Protein AF-0000000079075012 (afdb_homodimer)

Sequence (308 aa):
MKPPMDRLQPQRGSNKAIRNMLFASKLWLTSDQATSLNALQLKGDTDGVVRGLTDFYRGLRDKSRASLRVQSTCRAILSDEVGQGGVEELVSMKAKVVPTPELVAKLNSLFGKVRNSDVTAIQPLCVAAYEDSHVPTANDSQRLRRHVENAAAAMKPPMDRLQPQRGSNKAIRNMLFASKLWLTSDQATSLNALQLKGDTDGVVRGLTDFYRGLRDKSRASLRVQSTCRAILSDEVGQGGVEELVSMKAKVVPTPELVAKLNSLFGKVRNSDVTAIQPLCVAAYEDSHVPTANDSQRLRRHVENAAAA

Organism: Trichostrongylus colubriformis (NCBI:txid6319)

pLDDT: mean 80.45, std 22.84, range [32.44, 98.0]

Structure (mmCIF, N/CA/C/O backbone):
data_AF-0000000079075012-model_v1
#
loop_
_entity.id
_entity.type
_entity.pdbx_description
1 polymer 'NPA domain-containing protein'
#
loop_
_atom_site.group_PDB
_atom_site.id
_atom_site.type_symbol
_atom_site.label_atom_id
_atom_site.label_alt_id
_atom_site.label_comp_id
_atom_site.label_asym_id
_atom_site.label_entity_id
_atom_site.label_seq_id
_atom_site.pdbx_PDB_ins_code
_atom_site.Cartn_x
_atom_site.Cartn_y
_atom_site.Cartn_z
_atom_site.occupancy
_atom_site.B_iso_or_equiv
_atom_site.auth_seq_id
_atom_site.auth_comp_id
_atom_site.auth_asym_id
_atom_site.auth_atom_id
_atom_site.pdbx_PDB_model_num
ATOM 1 N N . MET A 1 1 ? 1.71 -61.844 -12.922 1 32.44 1 MET A N 1
ATOM 2 C CA . MET A 1 1 ? 2.592 -60.969 -12.172 1 32.44 1 MET A CA 1
ATOM 3 C C . MET A 1 1 ? 2.211 -59.5 -12.398 1 32.44 1 MET A C 1
ATOM 5 O O . MET A 1 1 ? 2.092 -59.062 -13.539 1 32.44 1 MET A O 1
ATOM 9 N N . LYS A 1 2 ? 1.456 -58.875 -11.43 1 45.78 2 LYS A N 1
ATOM 10 C CA . LYS A 1 2 ? 0.83 -57.562 -11.695 1 45.78 2 LYS A CA 1
ATOM 11 C C . LYS A 1 2 ? 1.874 -56.5 -12.031 1 45.78 2 LYS A C 1
ATOM 13 O O . LYS A 1 2 ? 2.912 -56.406 -11.367 1 45.78 2 LYS A O 1
ATOM 18 N N . PRO A 1 3 ? 1.919 -55.969 -13.336 1 44.03 3 PRO A N 1
ATOM 19 C CA . PRO A 1 3 ? 2.994 -55.031 -13.641 1 44.03 3 PRO A CA 1
ATOM 20 C C . PRO A 1 3 ? 3.191 -54 -12.547 1 44.03 3 PRO A C 1
ATOM 22 O O . PRO A 1 3 ? 2.264 -53.719 -11.789 1 44.03 3 PRO A O 1
ATOM 25 N N . PRO A 1 4 ? 4.43 -53.844 -12.023 1 41.19 4 PRO A N 1
ATOM 26 C CA . PRO A 1 4 ? 4.688 -52.938 -10.898 1 41.19 4 PRO A CA 1
ATOM 27 C C . PRO A 1 4 ? 3.982 -51.594 -11.047 1 41.19 4 PRO A C 1
ATOM 29 O O . PRO A 1 4 ? 3.709 -51.156 -12.172 1 41.19 4 PRO A O 1
ATOM 32 N N . MET A 1 5 ? 3.035 -51.219 -10.227 1 36.84 5 MET A N 1
ATOM 33 C CA . MET A 1 5 ? 2.381 -49.906 -10.133 1 36.84 5 MET A CA 1
ATOM 34 C C . MET A 1 5 ? 3.369 -48.781 -10.414 1 36.84 5 MET A C 1
ATOM 36 O O . MET A 1 5 ? 4.414 -48.688 -9.766 1 36.84 5 MET A O 1
ATOM 40 N N . ASP A 1 6 ? 3.646 -48.5 -11.688 1 34.97 6 ASP A N 1
ATOM 41 C CA . ASP A 1 6 ? 4.473 -47.344 -12.062 1 34.97 6 ASP A CA 1
ATOM 42 C C . ASP A 1 6 ? 4.375 -46.25 -11.016 1 34.97 6 ASP A C 1
ATOM 44 O O . ASP A 1 6 ? 3.275 -45.844 -10.648 1 34.97 6 ASP A O 1
ATOM 48 N N . ARG A 1 7 ? 5.109 -46.25 -10.023 1 39.06 7 ARG A N 1
ATOM 49 C CA . ARG A 1 7 ? 5.281 -45.156 -9.094 1 39.06 7 ARG A CA 1
ATOM 50 C C . ARG A 1 7 ? 5.043 -43.812 -9.781 1 39.06 7 ARG A C 1
ATOM 52 O O . ARG A 1 7 ? 5.695 -43.5 -10.781 1 39.06 7 ARG A O 1
ATOM 59 N N . LEU A 1 8 ? 3.791 -43.406 -9.914 1 36.12 8 LEU A N 1
ATOM 60 C CA . LEU A 1 8 ? 3.516 -42.062 -10.375 1 36.12 8 LEU A CA 1
ATOM 61 C C . LEU A 1 8 ? 4.656 -41.125 -10.008 1 36.12 8 LEU A C 1
ATOM 63 O O . LEU A 1 8 ? 5.004 -41 -8.836 1 36.12 8 LEU A O 1
ATOM 67 N N . GLN A 1 9 ? 5.77 -41.125 -10.758 1 36.06 9 GLN A N 1
ATOM 68 C CA . GLN A 1 9 ? 6.836 -40.156 -10.625 1 36.06 9 GLN A CA 1
ATOM 69 C C . GLN A 1 9 ? 6.305 -38.812 -10.062 1 36.06 9 GLN A C 1
ATOM 71 O O . GLN A 1 9 ? 5.207 -38.406 -10.414 1 36.06 9 GLN A O 1
ATOM 76 N N . PRO A 1 10 ? 6.535 -38.531 -8.789 1 39.94 10 PRO A N 1
ATOM 77 C CA . PRO A 1 10 ? 6.102 -37.219 -8.383 1 39.94 10 PRO A CA 1
ATOM 78 C C . PRO A 1 10 ? 6.098 -36.219 -9.539 1 39.94 10 PRO A C 1
ATOM 80 O O . PRO A 1 10 ? 7.082 -36.125 -10.281 1 39.94 10 PRO A O 1
ATOM 83 N N . GLN A 1 11 ? 5.156 -36.281 -10.484 1 37 11 GLN A N 1
ATOM 84 C CA . GLN A 1 11 ? 5.023 -35.438 -11.672 1 37 11 GLN A CA 1
ATOM 85 C C . GLN A 1 11 ? 5.895 -34.188 -11.555 1 37 11 GLN A C 1
ATOM 87 O O . GLN A 1 11 ? 6.328 -33.844 -10.461 1 37 11 GLN A O 1
ATOM 92 N N . ARG A 1 12 ? 6.16 -33.406 -12.594 1 42.88 12 ARG A N 1
ATOM 93 C CA . ARG A 1 12 ? 6.965 -32.219 -12.773 1 42.88 12 ARG A CA 1
ATOM 94 C C . ARG A 1 12 ? 6.859 -31.297 -11.555 1 42.88 12 ARG A C 1
ATOM 96 O O . ARG A 1 12 ? 5.797 -31.203 -10.93 1 42.88 12 ARG A O 1
ATOM 103 N N . GLY A 1 13 ? 7.867 -31.094 -10.719 1 43.53 13 GLY A N 1
ATOM 104 C CA . GLY A 1 13 ? 8.117 -30.203 -9.594 1 43.53 13 GLY A CA 1
ATOM 105 C C . GLY A 1 13 ? 7.141 -29.031 -9.531 1 43.53 13 GLY A C 1
ATOM 106 O O . GLY A 1 13 ? 6.984 -28.297 -10.508 1 43.53 13 GLY A O 1
ATOM 107 N N . SER A 1 14 ? 5.895 -29.344 -9.039 1 52.81 14 SER A N 1
ATOM 108 C CA . SER A 1 14 ? 4.879 -28.344 -8.773 1 52.81 14 SER A CA 1
ATOM 109 C C . SER A 1 14 ? 5.504 -26.953 -8.617 1 52.81 14 SER A C 1
ATOM 111 O O . SER A 1 14 ? 6.512 -26.797 -7.918 1 52.81 14 SER A O 1
ATOM 113 N N . ASN A 1 15 ? 5.32 -26 -9.711 1 81.56 15 ASN A N 1
ATOM 114 C CA . ASN A 1 15 ? 5.824 -24.656 -9.898 1 81.56 15 ASN A CA 1
ATOM 115 C C . ASN A 1 15 ? 5.734 -23.828 -8.617 1 81.56 15 ASN A C 1
ATOM 117 O O . ASN A 1 15 ? 4.637 -23.578 -8.117 1 81.56 15 ASN A O 1
ATOM 121 N N . LYS A 1 16 ? 6.812 -24.125 -7.809 1 85.69 16 LYS A N 1
ATOM 122 C CA . LYS A 1 16 ? 6.926 -23.453 -6.516 1 85.69 16 LYS A CA 1
ATOM 123 C C . LYS A 1 16 ? 6.23 -22.094 -6.535 1 85.69 16 LYS A C 1
ATOM 125 O O . LYS A 1 16 ? 5.535 -21.734 -5.586 1 85.69 16 LYS A O 1
ATOM 130 N N . ALA A 1 17 ? 6.379 -21.438 -7.598 1 91.31 17 ALA A N 1
ATOM 131 C CA . ALA A 1 17 ? 5.789 -20.094 -7.715 1 91.31 17 ALA A CA 1
ATOM 132 C C . ALA A 1 17 ? 4.266 -20.172 -7.707 1 91.31 17 ALA A C 1
ATOM 134 O O . ALA A 1 17 ? 3.605 -19.391 -7.016 1 91.31 17 ALA A O 1
ATOM 135 N N . ILE A 1 18 ? 3.764 -21.141 -8.367 1 92.31 18 ILE A N 1
ATOM 136 C CA . ILE A 1 18 ? 2.316 -21.281 -8.477 1 92.31 18 ILE A CA 1
ATOM 137 C C . ILE A 1 18 ? 1.737 -21.75 -7.145 1 92.31 18 ILE A C 1
ATOM 139 O O . ILE A 1 18 ? 0.715 -21.234 -6.691 1 92.31 18 ILE A O 1
ATOM 143 N N . ARG A 1 19 ? 2.35 -22.672 -6.527 1 90.38 19 ARG A N 1
ATOM 144 C CA . ARG A 1 19 ? 1.895 -23.156 -5.23 1 90.38 19 ARG A CA 1
ATOM 145 C C . ARG A 1 19 ? 1.887 -22.031 -4.199 1 90.38 19 ARG A C 1
ATOM 147 O O . ARG A 1 19 ? 0.935 -21.891 -3.428 1 90.38 19 ARG A O 1
ATOM 154 N N . ASN A 1 20 ? 2.984 -21.281 -4.246 1 91 20 ASN A N 1
ATOM 155 C CA . ASN A 1 20 ? 3.068 -20.141 -3.33 1 91 20 ASN A CA 1
ATOM 156 C C . ASN A 1 20 ? 1.956 -19.125 -3.586 1 91 20 ASN A C 1
ATOM 158 O O . ASN A 1 20 ? 1.352 -18.609 -2.643 1 91 20 ASN A O 1
ATOM 162 N N . MET A 1 21 ? 1.688 -18.875 -4.855 1 93.38 21 MET A N 1
ATOM 163 C CA . MET A 1 21 ? 0.638 -17.938 -5.223 1 93.38 21 MET A CA 1
ATOM 164 C C . MET A 1 21 ? -0.733 -18.453 -4.805 1 93.38 21 MET A C 1
ATOM 166 O O . MET A 1 21 ? -1.553 -17.703 -4.273 1 93.38 21 MET A O 1
ATOM 170 N N . LEU A 1 22 ? -0.955 -19.734 -4.965 1 93.25 22 LEU A N 1
ATOM 171 C CA . LEU A 1 22 ? -2.221 -20.344 -4.574 1 93.25 22 LEU A CA 1
ATOM 172 C C . LEU A 1 22 ? -2.404 -20.281 -3.061 1 93.25 22 LEU A C 1
ATOM 174 O O . LEU A 1 22 ? -3.484 -19.938 -2.576 1 93.25 22 LEU A O 1
ATOM 178 N N . PHE A 1 23 ? -1.404 -20.625 -2.42 1 91.19 23 PHE A N 1
ATOM 179 C CA . PHE A 1 23 ? -1.457 -20.594 -0.962 1 91.19 23 PHE A CA 1
ATOM 180 C C . PHE A 1 23 ? -1.8 -19.203 -0.463 1 91.19 23 PHE A C 1
ATOM 182 O O . PHE A 1 23 ? -2.688 -19.031 0.376 1 91.19 23 PHE A O 1
ATOM 189 N N . ALA A 1 24 ? -1.146 -18.203 -1.02 1 89.94 24 ALA A N 1
ATOM 190 C CA . ALA A 1 24 ? -1.354 -16.828 -0.598 1 89.94 24 ALA A CA 1
ATOM 191 C C . ALA A 1 24 ? -2.756 -16.344 -0.959 1 89.94 24 ALA A C 1
ATOM 193 O O . ALA A 1 24 ? -3.312 -15.477 -0.29 1 89.94 24 ALA A O 1
ATOM 194 N N . SER A 1 25 ? -3.318 -16.922 -1.947 1 94 25 SER A N 1
ATOM 195 C CA . SER A 1 25 ? -4.598 -16.453 -2.469 1 94 25 SER A CA 1
ATOM 196 C C . SER A 1 25 ? -5.766 -17.031 -1.683 1 94 25 SER A C 1
ATOM 198 O O . SER A 1 25 ? -6.906 -16.594 -1.829 1 94 25 SER A O 1
ATOM 200 N N . LYS A 1 26 ? -5.516 -17.953 -0.811 1 91.12 26 LYS A N 1
ATOM 201 C CA . LYS A 1 26 ? -6.578 -18.609 -0.044 1 91.12 26 LYS A CA 1
ATOM 202 C C . LYS A 1 26 ? -7.336 -17.594 0.808 1 91.12 26 LYS A C 1
ATOM 204 O O . LYS A 1 26 ? -8.508 -17.797 1.128 1 91.12 26 LYS A O 1
ATOM 209 N N . LEU A 1 27 ? -6.711 -16.562 1.055 1 86.25 27 LEU A N 1
ATOM 210 C CA . LEU A 1 27 ? -7.293 -15.547 1.932 1 86.25 27 LEU A CA 1
ATOM 211 C C . LEU A 1 27 ? -8.414 -14.789 1.224 1 86.25 27 LEU A C 1
ATOM 213 O O . LEU A 1 27 ? -9.234 -14.141 1.872 1 86.25 27 LEU A O 1
ATOM 217 N N . TRP A 1 28 ? -8.453 -14.867 -0.077 1 90.5 28 TRP A N 1
ATOM 218 C CA . TRP A 1 28 ? -9.445 -14.047 -0.771 1 90.5 28 TRP A CA 1
ATOM 219 C C . TRP A 1 28 ? -10.203 -14.875 -1.8 1 90.5 28 TRP A C 1
ATOM 221 O O . TRP A 1 28 ? -11.031 -14.344 -2.545 1 90.5 28 TRP A O 1
ATOM 231 N N . LEU A 1 29 ? -9.93 -16.078 -1.851 1 94.94 29 LEU A N 1
ATOM 232 C CA . LEU A 1 29 ? -10.703 -17.016 -2.66 1 94.94 29 LEU A CA 1
ATOM 233 C C . LEU A 1 29 ? -11.852 -17.609 -1.853 1 94.94 29 LEU A C 1
ATOM 235 O O . LEU A 1 29 ? -11.711 -17.875 -0.655 1 94.94 29 LEU A O 1
ATOM 239 N N . THR A 1 30 ? -12.977 -17.812 -2.5 1 93.69 30 THR A N 1
ATOM 240 C CA . THR A 1 30 ? -14 -18.656 -1.904 1 93.69 30 THR A CA 1
ATOM 241 C C . THR A 1 30 ? -13.57 -20.125 -1.928 1 93.69 30 THR A C 1
ATOM 243 O O . THR A 1 30 ? -12.656 -20.5 -2.664 1 93.69 30 THR A O 1
ATOM 246 N N . SER A 1 31 ? -14.227 -20.969 -1.11 1 92.62 31 SER A N 1
ATOM 247 C CA . SER A 1 31 ? -13.922 -22.391 -1.069 1 92.62 31 SER A CA 1
ATOM 248 C C . SER A 1 31 ? -14.094 -23.031 -2.443 1 92.62 31 SER A C 1
ATOM 250 O O . SER A 1 31 ? -13.281 -23.859 -2.854 1 92.62 31 SER A O 1
ATOM 252 N N . ASP A 1 32 ? -15.164 -22.641 -3.189 1 95.69 32 ASP A N 1
ATOM 253 C CA . ASP A 1 32 ? -15.414 -23.188 -4.52 1 95.69 32 ASP A CA 1
ATOM 254 C C . ASP A 1 32 ? -14.312 -22.781 -5.496 1 95.69 32 ASP A C 1
ATOM 256 O O . ASP A 1 32 ? -13.844 -23.609 -6.285 1 95.69 32 ASP A O 1
ATOM 260 N N . GLN A 1 33 ? -13.891 -21.562 -5.445 1 97 33 GLN A N 1
ATOM 261 C CA . GLN A 1 33 ? -12.805 -21.062 -6.289 1 97 33 GLN A CA 1
ATOM 262 C C . GLN A 1 33 ? -11.508 -21.812 -6.008 1 97 33 GLN A C 1
ATOM 264 O O . GLN A 1 33 ? -10.82 -22.25 -6.938 1 97 33 GLN A O 1
ATOM 269 N N . ALA A 1 34 ? -11.195 -21.953 -4.742 1 95.12 34 ALA A N 1
ATOM 270 C CA . ALA A 1 34 ? -9.977 -22.656 -4.348 1 95.12 34 ALA A CA 1
ATOM 271 C C . ALA A 1 34 ? -9.984 -24.094 -4.848 1 95.12 34 ALA A C 1
ATOM 273 O O . ALA A 1 34 ? -8.977 -24.594 -5.363 1 95.12 34 ALA A O 1
ATOM 274 N N . THR A 1 35 ? -11.102 -24.75 -4.715 1 95.44 35 THR A N 1
ATOM 275 C CA . THR A 1 35 ? -11.25 -26.141 -5.164 1 95.44 35 THR A CA 1
ATOM 276 C C . THR A 1 35 ? -11.047 -26.234 -6.672 1 95.44 35 THR A C 1
ATOM 278 O O . THR A 1 35 ? -10.336 -27.125 -7.152 1 95.44 35 THR A O 1
ATOM 281 N N . SER A 1 36 ? -11.648 -25.359 -7.387 1 97 36 SER A N 1
ATOM 282 C CA . SER A 1 36 ? -11.516 -25.375 -8.844 1 97 36 SER A CA 1
ATOM 283 C C . SER A 1 36 ? -10.062 -25.172 -9.266 1 97 36 SER A C 1
ATOM 285 O O . SER A 1 36 ? -9.578 -25.859 -10.164 1 97 36 SER A O 1
ATOM 287 N N . LEU A 1 37 ? -9.359 -24.281 -8.617 1 97 37 LEU A N 1
ATOM 288 C CA . LEU A 1 37 ? -7.969 -24 -8.953 1 97 37 LEU A CA 1
ATOM 289 C C . LEU A 1 37 ? -7.078 -25.188 -8.578 1 97 37 LEU A C 1
ATOM 291 O O . LEU A 1 37 ? -6.133 -25.516 -9.297 1 97 37 LEU A O 1
ATOM 295 N N . ASN A 1 38 ? -7.363 -25.766 -7.438 1 93.19 38 ASN A N 1
ATOM 296 C CA . ASN A 1 38 ? -6.613 -26.938 -7.031 1 93.19 38 ASN A CA 1
ATOM 297 C C . ASN A 1 38 ? -6.75 -28.078 -8.055 1 93.19 38 ASN A C 1
ATOM 299 O O . ASN A 1 38 ? -5.785 -28.781 -8.328 1 93.19 38 ASN A O 1
ATOM 303 N N . ALA A 1 39 ? -7.926 -28.25 -8.555 1 95.44 39 ALA A N 1
ATOM 304 C CA . ALA A 1 39 ? -8.141 -29.266 -9.578 1 95.44 39 ALA A CA 1
ATOM 305 C C . ALA A 1 39 ? -7.277 -29 -10.805 1 95.44 39 ALA A C 1
ATOM 307 O O . ALA A 1 39 ? -6.699 -29.922 -11.375 1 95.44 39 ALA A O 1
ATOM 308 N N . LEU A 1 40 ? -7.195 -27.734 -11.195 1 95.38 40 LEU A N 1
ATOM 309 C CA . LEU A 1 40 ? -6.352 -27.359 -12.32 1 95.38 40 LEU A CA 1
ATOM 310 C C . LEU A 1 40 ? -4.883 -27.609 -12.008 1 95.38 40 LEU A C 1
ATOM 312 O O . LEU A 1 40 ? -4.137 -28.094 -12.867 1 95.38 40 LEU A O 1
ATOM 316 N N . GLN A 1 41 ? -4.531 -27.297 -10.812 1 91.81 41 GLN A N 1
ATOM 317 C CA . GLN A 1 41 ? -3.152 -27.5 -10.383 1 91.81 41 GLN A CA 1
ATOM 318 C C . GLN A 1 41 ? -2.781 -28.984 -10.43 1 91.81 41 GLN A C 1
ATOM 320 O O . GLN A 1 41 ? -1.693 -29.344 -10.883 1 91.81 41 GLN A O 1
ATOM 325 N N . LEU A 1 42 ? -3.662 -29.859 -9.969 1 90.56 42 LEU A N 1
ATOM 326 C CA . LEU A 1 42 ? -3.432 -31.297 -9.93 1 90.56 42 LEU A CA 1
ATOM 327 C C . LEU A 1 42 ? -3.266 -31.859 -11.344 1 90.56 42 LEU A C 1
ATOM 329 O O . LEU A 1 42 ? -2.527 -32.812 -11.555 1 90.56 42 LEU A O 1
ATOM 333 N N . LYS A 1 43 ? -3.893 -31.219 -12.281 1 92.69 43 LYS A N 1
ATOM 334 C CA . LYS A 1 43 ? -3.783 -31.641 -13.68 1 92.69 43 LYS A CA 1
ATOM 335 C C . LYS A 1 43 ? -2.527 -31.062 -14.328 1 92.69 43 LYS A C 1
ATOM 337 O O . LYS A 1 43 ? -2.238 -31.344 -15.492 1 92.69 43 LYS A O 1
ATOM 342 N N . GLY A 1 44 ? -1.796 -30.172 -13.586 1 88.44 44 GLY A N 1
ATOM 343 C CA . GLY A 1 44 ? -0.588 -29.562 -14.117 1 88.44 44 GLY A CA 1
ATOM 344 C C . GLY A 1 44 ? -0.87 -28.391 -15.047 1 88.44 44 GLY A C 1
ATOM 345 O O . GLY A 1 44 ? -0.015 -28.016 -15.852 1 88.44 44 GLY A O 1
ATOM 346 N N . ASP A 1 45 ? -2.055 -27.844 -15.039 1 92.44 45 ASP A N 1
ATOM 347 C CA . ASP A 1 45 ? -2.461 -26.734 -15.898 1 92.44 45 ASP A CA 1
ATOM 348 C C . ASP A 1 45 ? -2.096 -25.391 -15.281 1 92.44 45 ASP A C 1
ATOM 350 O O . ASP A 1 45 ? -2.973 -24.656 -14.812 1 92.44 45 ASP A O 1
ATOM 354 N N . THR A 1 46 ? -0.836 -25.047 -15.336 1 90.75 46 THR A N 1
ATOM 355 C CA . THR A 1 46 ? -0.312 -23.828 -14.75 1 90.75 46 THR A CA 1
ATOM 356 C C . THR A 1 46 ? -1.022 -22.594 -15.328 1 90.75 46 THR A C 1
ATOM 358 O O . THR A 1 46 ? -1.431 -21.703 -14.586 1 90.75 46 THR A O 1
ATOM 361 N N . ASP A 1 47 ? -1.216 -22.578 -16.656 1 92.19 47 ASP A N 1
ATOM 362 C CA . ASP A 1 47 ? -1.867 -21.438 -17.312 1 92.19 47 ASP A CA 1
ATOM 363 C C . ASP A 1 47 ? -3.305 -21.281 -16.828 1 92.19 47 ASP A C 1
ATOM 365 O O . ASP A 1 47 ? -3.766 -20.156 -16.594 1 92.19 47 ASP A O 1
ATOM 369 N N . GLY A 1 48 ? -3.939 -22.422 -16.703 1 95.62 48 GLY A N 1
ATOM 370 C CA . GLY A 1 48 ? -5.305 -22.391 -16.203 1 95.62 48 GLY A CA 1
ATOM 371 C C . GLY A 1 48 ? -5.406 -21.859 -14.789 1 95.62 48 GLY A C 1
ATOM 372 O O . GLY A 1 48 ? -6.32 -21.094 -14.469 1 95.62 48 GLY A O 1
ATOM 373 N N . VAL A 1 49 ? -4.465 -22.219 -13.891 1 96.12 49 VAL A N 1
ATOM 374 C CA . VAL A 1 49 ? -4.457 -21.766 -12.5 1 96.12 49 VAL A CA 1
ATOM 375 C C . VAL A 1 49 ? -4.285 -20.25 -12.461 1 96.12 49 VAL A C 1
ATOM 377 O O . VAL A 1 49 ? -5.059 -19.547 -11.805 1 96.12 49 VAL A O 1
ATOM 380 N N . VAL A 1 50 ? -3.338 -19.719 -13.227 1 96.12 50 VAL A N 1
ATOM 381 C CA . VAL A 1 50 ? -3.014 -18.297 -13.172 1 96.12 50 VAL A CA 1
ATOM 382 C C . VAL A 1 50 ? -4.156 -17.484 -13.781 1 96.12 50 VAL A C 1
ATOM 384 O O . VAL A 1 50 ? -4.531 -16.438 -13.25 1 96.12 50 VAL A O 1
ATOM 387 N N . ARG A 1 51 ? -4.672 -17.984 -14.891 1 97.25 51 ARG A N 1
ATOM 388 C CA . ARG A 1 51 ? -5.824 -17.312 -15.484 1 97.25 51 ARG A CA 1
ATOM 389 C C . ARG A 1 51 ? -6.988 -17.25 -14.5 1 97.25 51 ARG A C 1
ATOM 391 O O . ARG A 1 51 ? -7.602 -16.203 -14.32 1 97.25 51 ARG A O 1
ATOM 398 N N . GLY A 1 52 ? -7.227 -18.359 -13.844 1 98 52 GLY A N 1
ATOM 399 C CA . GLY A 1 52 ? -8.289 -18.391 -12.852 1 98 52 GLY A CA 1
ATOM 400 C C . GLY A 1 52 ? -8.047 -17.438 -11.695 1 98 52 GLY A C 1
ATOM 401 O O . GLY A 1 52 ? -8.938 -16.688 -11.305 1 98 52 GLY A O 1
ATOM 402 N N . LEU A 1 53 ? -6.836 -17.484 -11.141 1 97.88 53 LEU A N 1
ATOM 403 C CA . LEU A 1 53 ? -6.465 -16.562 -10.062 1 97.88 53 LEU A CA 1
ATOM 404 C C . LEU A 1 53 ? -6.684 -15.117 -10.484 1 97.88 53 LEU A C 1
ATOM 406 O O . LEU A 1 53 ? -7.25 -14.328 -9.727 1 97.88 53 LEU A O 1
ATOM 410 N N . THR A 1 54 ? -6.238 -14.82 -11.695 1 97.88 54 THR A N 1
ATOM 411 C CA . THR A 1 54 ? -6.32 -13.453 -12.195 1 97.88 54 THR A CA 1
ATOM 412 C C . THR A 1 54 ? -7.777 -13.031 -12.359 1 97.88 54 THR A C 1
ATOM 414 O O . THR A 1 54 ? -8.156 -11.93 -11.945 1 97.88 54 THR A O 1
ATOM 417 N N . ASP A 1 55 ? -8.547 -13.906 -12.898 1 97.75 55 ASP A N 1
ATOM 418 C CA . ASP A 1 55 ? -9.961 -13.617 -13.102 1 97.75 55 ASP A CA 1
ATOM 419 C C . ASP A 1 55 ? -10.68 -13.43 -11.766 1 97.75 55 ASP A C 1
ATOM 421 O O . ASP A 1 55 ? -11.461 -12.492 -11.602 1 97.75 55 ASP A O 1
ATOM 425 N N . PHE A 1 56 ? -10.445 -14.32 -10.836 1 97.62 56 PHE A N 1
ATOM 426 C CA . PHE A 1 56 ? -11.086 -14.219 -9.531 1 97.62 56 PHE A CA 1
ATOM 427 C C . PHE A 1 56 ? -10.664 -12.945 -8.812 1 97.62 56 PHE A C 1
ATOM 429 O O . PHE A 1 56 ? -11.484 -12.273 -8.195 1 97.62 56 PHE A O 1
ATOM 436 N N . TYR A 1 57 ? -9.383 -12.641 -8.852 1 96.19 57 TYR A N 1
ATOM 437 C CA . TYR A 1 57 ? -8.891 -11.406 -8.25 1 96.19 57 TYR A CA 1
ATOM 438 C C . TYR A 1 57 ? -9.602 -10.188 -8.836 1 96.19 57 TYR A C 1
ATOM 440 O O . TYR A 1 57 ? -10.086 -9.328 -8.094 1 96.19 57 TYR A O 1
ATOM 448 N N . ARG A 1 58 ? -9.648 -10.094 -10.211 1 95 58 ARG A N 1
ATOM 449 C CA . ARG A 1 58 ? -10.242 -8.945 -10.883 1 95 58 ARG A CA 1
ATOM 450 C C . ARG A 1 58 ? -11.727 -8.828 -10.555 1 95 58 ARG A C 1
ATOM 452 O O . ARG A 1 58 ? -12.289 -7.734 -10.594 1 95 58 ARG A O 1
ATOM 459 N N . GLY A 1 59 ? -12.297 -9.867 -10.18 1 93.44 59 GLY A N 1
ATOM 460 C CA . GLY A 1 59 ? -13.719 -9.891 -9.883 1 93.44 59 GLY A CA 1
ATOM 461 C C . GLY A 1 59 ? -14.039 -9.477 -8.461 1 93.44 59 GLY A C 1
ATOM 462 O O . GLY A 1 59 ? -15.211 -9.328 -8.102 1 93.44 59 GLY A O 1
ATOM 463 N N . LEU A 1 60 ? -13.047 -9.312 -7.598 1 91.56 60 LEU A N 1
ATOM 464 C CA . LEU A 1 60 ? -13.273 -8.914 -6.215 1 91.56 60 LEU A CA 1
ATOM 465 C C . LEU A 1 60 ? -13.859 -7.508 -6.145 1 91.56 60 LEU A C 1
ATOM 467 O O . LEU A 1 60 ? -13.445 -6.621 -6.898 1 91.56 60 LEU A O 1
ATOM 471 N N . ARG A 1 61 ? -14.844 -7.281 -5.289 1 84.19 61 ARG A N 1
ATOM 472 C CA . ARG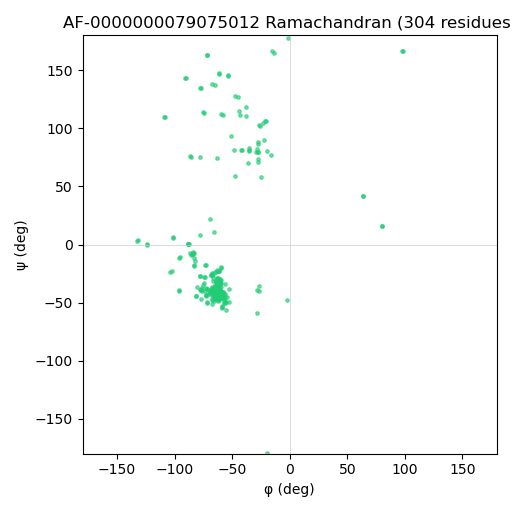 A 1 61 ? -15.414 -5.957 -5.062 1 84.19 61 ARG A CA 1
ATOM 473 C C . ARG A 1 61 ? -14.445 -5.07 -4.289 1 84.19 61 ARG A C 1
ATOM 475 O O . ARG A 1 61 ? -14.195 -3.928 -4.68 1 84.19 61 ARG A O 1
ATOM 482 N N . ASP A 1 62 ? -13.953 -5.656 -3.168 1 80.62 62 ASP A N 1
ATOM 483 C CA . ASP A 1 62 ? -12.906 -5.004 -2.375 1 80.62 62 ASP A CA 1
ATOM 484 C C . ASP A 1 62 ? -11.57 -5.727 -2.529 1 80.62 62 ASP A C 1
ATOM 486 O O . ASP A 1 62 ? -11.422 -6.867 -2.086 1 80.62 62 ASP A O 1
ATOM 490 N N . LYS A 1 63 ? -10.602 -5.043 -3.24 1 85 63 LYS A N 1
ATOM 491 C CA . LYS A 1 63 ? -9.32 -5.672 -3.562 1 85 63 LYS A CA 1
ATOM 492 C C . LYS A 1 63 ? -8.219 -5.188 -2.627 1 85 63 LYS A C 1
ATOM 494 O O . LYS A 1 63 ? -7.051 -5.551 -2.791 1 85 63 LYS A O 1
ATOM 499 N N . SER A 1 64 ? -8.523 -4.441 -1.661 1 79.75 64 SER A N 1
ATOM 500 C CA . SER A 1 64 ? -7.508 -3.752 -0.874 1 79.75 64 SER A CA 1
ATOM 501 C C . SER A 1 64 ? -6.57 -4.742 -0.19 1 79.75 64 SER A C 1
ATOM 503 O O . SER A 1 64 ? -5.352 -4.648 -0.328 1 79.75 64 SER A O 1
ATOM 505 N N . ARG A 1 65 ? -7.125 -5.75 0.378 1 81.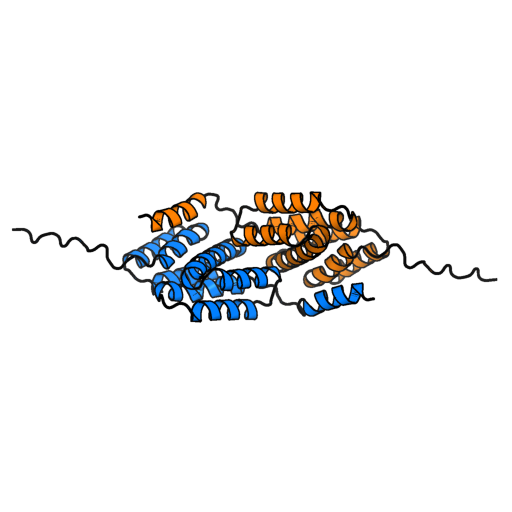06 65 ARG A N 1
ATOM 506 C CA . ARG A 1 65 ? -6.312 -6.723 1.1 1 81.06 65 ARG A CA 1
ATOM 507 C C . ARG A 1 65 ? -5.684 -7.73 0.142 1 81.06 65 ARG A C 1
ATOM 509 O O . ARG A 1 65 ? -4.516 -8.094 0.295 1 81.06 65 ARG A O 1
ATOM 516 N N . ALA A 1 66 ? -6.539 -8.156 -0.753 1 88.88 66 ALA A N 1
ATOM 517 C CA . ALA A 1 66 ? -6.059 -9.133 -1.728 1 88.88 66 ALA A CA 1
ATOM 518 C C . ALA A 1 66 ? -4.895 -8.57 -2.537 1 88.88 66 ALA A C 1
ATOM 520 O O . ALA A 1 66 ? -3.914 -9.273 -2.799 1 88.88 66 ALA A O 1
ATOM 521 N N . SER A 1 67 ? -4.98 -7.254 -2.914 1 90.81 67 SER A N 1
ATOM 522 C CA . SER A 1 67 ? -3.93 -6.633 -3.715 1 90.81 67 SER A CA 1
ATOM 523 C C . SER A 1 67 ? -2.6 -6.625 -2.969 1 90.81 67 SER A C 1
ATOM 525 O O . SER A 1 67 ? -1.555 -6.934 -3.547 1 90.81 67 SER A O 1
ATOM 527 N N . LEU A 1 68 ? -2.633 -6.352 -1.689 1 88.38 68 LEU A N 1
ATOM 528 C CA . LEU A 1 68 ? -1.409 -6.301 -0.898 1 88.38 68 LEU A CA 1
ATOM 529 C C . LEU A 1 68 ? -0.773 -7.684 -0.794 1 88.38 68 LEU A C 1
ATOM 531 O O . LEU A 1 68 ? 0.447 -7.82 -0.91 1 88.38 68 LEU A O 1
ATOM 535 N N . ARG A 1 69 ? -1.577 -8.641 -0.629 1 90.12 69 ARG A N 1
ATOM 536 C CA . ARG A 1 69 ? -1.074 -10.008 -0.502 1 90.12 69 ARG A CA 1
ATOM 537 C C . ARG A 1 69 ? -0.467 -10.492 -1.814 1 90.12 69 ARG A C 1
ATOM 539 O O . ARG A 1 69 ? 0.615 -11.078 -1.822 1 90.12 69 ARG A O 1
ATOM 546 N N . VAL A 1 70 ? -1.213 -10.273 -2.852 1 94.31 70 VAL A N 1
ATOM 547 C CA . VAL A 1 70 ? -0.7 -10.672 -4.156 1 94.31 70 VAL A CA 1
ATOM 548 C C . VAL A 1 70 ? 0.613 -9.953 -4.441 1 94.31 70 VAL A C 1
ATOM 550 O O . VAL A 1 70 ? 1.593 -10.57 -4.863 1 94.31 70 VAL A O 1
ATOM 553 N N . GLN A 1 71 ? 0.637 -8.648 -4.168 1 94.12 71 GLN A N 1
ATOM 554 C CA . GLN A 1 71 ? 1.859 -7.891 -4.402 1 94.12 71 GLN A CA 1
ATOM 555 C C . GLN A 1 71 ? 3.018 -8.438 -3.574 1 94.12 71 GLN A C 1
ATOM 557 O O . GLN A 1 71 ? 4.129 -8.602 -4.082 1 94.12 71 GLN A O 1
ATOM 562 N N . SER A 1 72 ? 2.781 -8.695 -2.344 1 92.94 72 SER A N 1
ATOM 563 C CA . SER A 1 72 ? 3.82 -9.227 -1.467 1 92.94 72 SER A CA 1
ATOM 564 C C . SER A 1 72 ? 4.348 -10.562 -1.981 1 92.94 72 SER A C 1
ATOM 566 O O . SER A 1 72 ? 5.559 -10.797 -1.999 1 92.94 72 SER A O 1
ATOM 568 N N . THR A 1 73 ? 3.455 -11.398 -2.402 1 94.94 73 THR A N 1
ATOM 569 C CA . THR A 1 73 ? 3.854 -12.703 -2.906 1 94.94 73 THR A CA 1
ATOM 570 C C . THR A 1 73 ? 4.652 -12.57 -4.199 1 94.94 73 THR A C 1
ATOM 572 O O . THR A 1 73 ? 5.664 -13.25 -4.387 1 94.94 73 THR A O 1
ATOM 575 N N . CYS A 1 74 ? 4.223 -11.664 -5.074 1 96.5 74 CYS A N 1
ATOM 576 C CA . CYS A 1 74 ? 4.941 -11.422 -6.32 1 96.5 74 CYS A CA 1
ATOM 577 C C . CYS A 1 74 ? 6.359 -10.93 -6.043 1 96.5 74 CYS A C 1
ATOM 579 O O . CYS A 1 74 ? 7.316 -11.406 -6.66 1 96.5 74 CYS A O 1
ATOM 581 N N . ARG A 1 75 ? 6.449 -10.078 -5.105 1 95.81 75 ARG A N 1
ATOM 582 C CA . ARG A 1 75 ? 7.766 -9.547 -4.766 1 95.81 75 ARG A CA 1
ATOM 583 C C . ARG A 1 75 ? 8.672 -10.641 -4.207 1 95.81 75 ARG A C 1
ATOM 585 O O . ARG A 1 75 ? 9.852 -10.719 -4.555 1 95.81 75 ARG A O 1
ATOM 592 N N . ALA A 1 76 ? 8.133 -11.469 -3.326 1 94 76 ALA A N 1
ATOM 593 C CA . ALA A 1 76 ? 8.922 -12.555 -2.754 1 94 76 ALA A CA 1
ATOM 594 C C . ALA A 1 76 ? 9.438 -13.492 -3.84 1 94 76 ALA A C 1
ATOM 596 O O . ALA A 1 76 ? 10.609 -13.859 -3.852 1 94 76 ALA A O 1
ATOM 597 N N . ILE A 1 77 ? 8.562 -13.828 -4.734 1 94.06 77 ILE A N 1
ATOM 598 C CA . ILE A 1 77 ? 8.914 -14.75 -5.812 1 94.06 77 ILE A CA 1
ATOM 599 C C . ILE A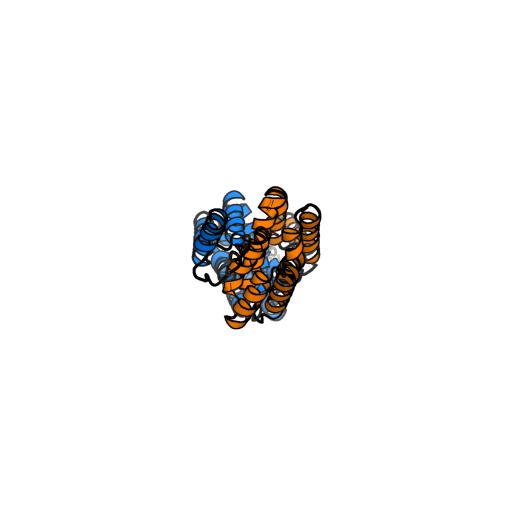 1 77 ? 9.953 -14.102 -6.723 1 94.06 77 ILE A C 1
ATOM 601 O O . ILE A 1 77 ? 10.961 -14.719 -7.07 1 94.06 77 ILE A O 1
ATOM 605 N N . LEU A 1 78 ? 9.758 -12.805 -7.051 1 95.81 78 LEU A N 1
ATOM 606 C CA . LEU A 1 78 ? 10.68 -12.094 -7.934 1 95.81 78 LEU A CA 1
ATOM 607 C C . LEU A 1 78 ? 12.039 -11.914 -7.266 1 95.81 78 LEU A C 1
ATOM 609 O O . LEU A 1 78 ? 13.07 -12 -7.926 1 95.81 78 LEU A O 1
ATOM 613 N N . SER A 1 79 ? 11.961 -11.664 -5.98 1 94.56 79 SER A N 1
ATOM 614 C CA . SER A 1 79 ? 13.219 -11.484 -5.266 1 94.56 79 SER A CA 1
ATOM 615 C C . SER A 1 79 ? 14.086 -12.742 -5.348 1 94.56 79 SER A C 1
ATOM 617 O O . SER A 1 79 ? 15.312 -12.648 -5.441 1 94.56 79 SER A O 1
ATOM 619 N N . ASP A 1 80 ? 13.484 -13.875 -5.348 1 91.25 80 ASP A N 1
ATOM 620 C CA . ASP A 1 80 ? 14.195 -15.141 -5.453 1 91.25 80 ASP A CA 1
ATOM 621 C C . ASP A 1 80 ? 14.82 -15.312 -6.84 1 91.25 80 ASP A C 1
ATOM 623 O O . ASP A 1 80 ? 15.852 -15.969 -6.988 1 91.25 80 ASP A O 1
ATOM 627 N N . GLU A 1 81 ? 14.203 -14.648 -7.816 1 91.19 81 GLU A N 1
ATOM 628 C CA . GLU A 1 81 ? 14.594 -14.859 -9.211 1 91.19 81 GLU A CA 1
ATOM 629 C C . GLU A 1 81 ? 15.586 -13.797 -9.664 1 91.19 81 GLU A C 1
ATOM 631 O O . GLU A 1 81 ? 16.531 -14.094 -10.398 1 91.19 81 GLU A O 1
ATOM 636 N N . VAL A 1 82 ? 15.391 -12.562 -9.258 1 94.31 82 VAL A N 1
ATOM 637 C CA . VAL A 1 82 ? 16.156 -11.484 -9.883 1 94.31 82 VAL A CA 1
ATOM 638 C C . VAL A 1 82 ? 16.906 -10.695 -8.812 1 94.31 82 VAL A C 1
ATOM 640 O O . VAL A 1 82 ? 17.625 -9.75 -9.125 1 94.31 82 VAL A O 1
ATOM 643 N N . GLY A 1 83 ? 16.812 -11.031 -7.527 1 91.62 83 GLY A N 1
ATOM 644 C CA . GLY A 1 83 ? 17.5 -10.344 -6.441 1 91.62 83 GLY A CA 1
ATOM 645 C C . GLY A 1 83 ? 16.609 -9.328 -5.734 1 91.62 83 GLY A C 1
ATOM 646 O O . GLY A 1 83 ? 15.57 -8.945 -6.25 1 91.62 83 GLY A O 1
ATOM 647 N N . GLN A 1 84 ? 17.062 -8.898 -4.633 1 91.62 84 GLN A N 1
ATOM 648 C CA . GLN A 1 84 ? 16.281 -8.031 -3.748 1 91.62 84 GLN A CA 1
ATOM 649 C C . GLN A 1 84 ? 16.281 -6.594 -4.254 1 91.62 84 GLN A C 1
ATOM 651 O O . GLN A 1 84 ? 15.32 -5.855 -4.035 1 91.62 84 GLN A O 1
ATOM 656 N N . GLY A 1 85 ? 17.328 -6.184 -4.988 1 90.44 85 GLY A N 1
ATOM 657 C CA . GLY A 1 85 ? 17.484 -4.805 -5.414 1 90.44 85 GLY A CA 1
ATOM 658 C C . GLY A 1 85 ? 16.328 -4.297 -6.25 1 90.44 85 GLY A C 1
ATOM 659 O O . GLY A 1 85 ? 15.727 -3.273 -5.922 1 90.44 85 GLY A O 1
ATOM 660 N N . GLY A 1 86 ? 15.969 -5.047 -7.344 1 89.25 86 GLY A N 1
ATOM 661 C CA . GLY A 1 86 ? 14.867 -4.641 -8.203 1 89.25 86 GLY A CA 1
ATOM 662 C C . GLY A 1 86 ? 13.539 -4.562 -7.473 1 89.25 86 GLY A C 1
ATOM 663 O O . GLY A 1 86 ? 12.742 -3.656 -7.719 1 89.25 86 GLY A O 1
ATOM 664 N N . VAL A 1 87 ? 13.32 -5.418 -6.496 1 93.75 87 VAL A N 1
ATOM 665 C CA . VAL A 1 87 ? 12.07 -5.496 -5.746 1 93.75 87 VAL A CA 1
ATOM 666 C C . VAL A 1 87 ? 12 -4.348 -4.738 1 93.75 87 VAL A C 1
ATOM 668 O O . VAL A 1 87 ? 10.945 -3.75 -4.543 1 93.75 87 VAL A O 1
ATOM 671 N N . GLU A 1 88 ? 13.148 -4.051 -4.164 1 93.5 88 GLU A N 1
ATOM 672 C CA . GLU A 1 88 ? 13.203 -2.926 -3.234 1 93.5 88 GLU A CA 1
ATOM 673 C C . GLU A 1 88 ? 12.883 -1.611 -3.939 1 93.5 88 GLU A C 1
ATOM 675 O O . GLU A 1 88 ? 12.234 -0.733 -3.363 1 93.5 88 GLU A O 1
ATOM 680 N N . GLU A 1 89 ? 13.367 -1.453 -5.109 1 94.44 89 GLU A N 1
ATOM 681 C CA . GLU A 1 89 ? 13.031 -0.261 -5.883 1 94.44 89 GLU A CA 1
ATOM 682 C C . GLU A 1 89 ? 11.531 -0.174 -6.137 1 94.44 89 GLU A C 1
ATOM 684 O O . GLU A 1 89 ? 10.938 0.9 -6.02 1 94.44 89 GLU A O 1
ATOM 689 N N . LEU A 1 90 ? 10.938 -1.273 -6.43 1 94.69 90 LEU A N 1
ATOM 690 C CA . LEU A 1 90 ? 9.5 -1.33 -6.652 1 94.69 90 LEU A CA 1
ATOM 691 C C . LEU A 1 90 ? 8.734 -0.918 -5.398 1 94.69 90 LEU A C 1
ATOM 693 O O . LEU A 1 90 ? 7.762 -0.159 -5.48 1 94.69 90 LEU A O 1
ATOM 697 N N . VAL A 1 91 ? 9.172 -1.389 -4.238 1 93.12 91 VAL A N 1
ATOM 698 C CA . VAL A 1 91 ? 8.562 -1.041 -2.961 1 93.12 91 VAL A CA 1
ATOM 699 C C . VAL A 1 91 ? 8.695 0.46 -2.717 1 93.12 91 VAL A C 1
ATOM 701 O O . VAL A 1 91 ? 7.723 1.119 -2.334 1 93.12 91 VAL A O 1
ATOM 704 N N . SER A 1 92 ? 9.836 0.982 -2.996 1 91.06 92 SER A N 1
ATOM 705 C CA . SER A 1 92 ? 10.102 2.404 -2.801 1 91.06 92 SER A CA 1
ATOM 706 C C . SER A 1 92 ? 9.242 3.258 -3.727 1 91.06 92 SER A C 1
ATOM 708 O O . SER A 1 92 ? 8.719 4.297 -3.314 1 91.06 92 SER A O 1
ATOM 710 N N . MET A 1 93 ? 9.148 2.828 -4.938 1 91.5 93 MET A N 1
ATOM 711 C CA . MET A 1 93 ? 8.336 3.549 -5.914 1 91.5 93 MET A CA 1
ATOM 712 C C . MET A 1 93 ? 6.883 3.625 -5.465 1 91.5 93 MET A C 1
ATOM 714 O O . MET A 1 93 ? 6.258 4.684 -5.547 1 91.5 93 MET A O 1
ATOM 718 N N . LYS A 1 94 ? 6.379 2.572 -4.938 1 90.62 94 LYS A N 1
ATOM 719 C CA . LYS A 1 94 ? 5 2.557 -4.465 1 90.62 94 LYS A CA 1
ATOM 720 C C . LYS A 1 94 ? 4.824 3.469 -3.254 1 90.62 94 LYS A C 1
ATOM 722 O O . LYS A 1 94 ? 3.836 4.199 -3.156 1 90.62 94 LYS A O 1
ATOM 727 N N . ALA A 1 95 ? 5.801 3.377 -2.354 1 87.94 95 ALA A N 1
ATOM 728 C CA . ALA A 1 95 ? 5.742 4.195 -1.146 1 87.94 95 ALA A CA 1
ATOM 729 C C . ALA A 1 95 ? 5.738 5.684 -1.49 1 87.94 95 ALA A C 1
ATOM 731 O O . ALA A 1 95 ? 5.156 6.492 -0.766 1 87.94 95 ALA A O 1
ATOM 732 N N . LYS A 1 96 ? 6.363 6.008 -2.574 1 86.25 96 LYS A N 1
ATOM 733 C CA . LYS A 1 96 ? 6.422 7.395 -3.029 1 86.25 96 LYS A CA 1
ATOM 734 C C . LYS A 1 96 ? 5.227 7.738 -3.908 1 86.25 96 LYS A C 1
ATOM 736 O O . LYS A 1 96 ? 5.156 8.828 -4.473 1 86.25 96 LYS A O 1
ATOM 741 N N . VAL A 1 97 ? 4.363 6.785 -4.109 1 87.56 97 VAL A N 1
ATOM 742 C CA . VAL A 1 97 ? 3.1 6.949 -4.816 1 87.56 97 VAL A CA 1
ATOM 743 C C . VAL A 1 97 ? 3.365 7.336 -6.27 1 87.56 97 VAL A C 1
ATOM 745 O O . VAL A 1 97 ? 2.748 8.266 -6.793 1 87.56 97 VAL A O 1
ATOM 748 N N . VAL A 1 98 ? 4.371 6.695 -6.891 1 87.81 98 VAL A N 1
ATOM 749 C CA . VAL A 1 98 ? 4.617 6.879 -8.32 1 87.81 98 VAL A CA 1
ATOM 750 C C . VAL A 1 98 ? 3.4 6.418 -9.117 1 87.81 98 VAL A C 1
ATOM 752 O O . VAL A 1 98 ? 2.686 5.504 -8.695 1 87.81 98 VAL A O 1
ATOM 755 N N . PRO A 1 99 ? 3.098 7.047 -10.258 1 86.88 99 PRO A N 1
ATOM 756 C CA . PRO A 1 99 ? 1.944 6.652 -11.07 1 86.88 99 PRO A CA 1
ATOM 757 C C . PRO A 1 99 ? 1.948 5.164 -11.414 1 86.88 99 PRO A C 1
ATOM 759 O O . PRO A 1 99 ? 3.01 4.59 -11.672 1 86.88 99 PRO A O 1
ATOM 762 N N . THR A 1 100 ? 0.768 4.578 -11.492 1 89.75 100 THR A N 1
ATOM 763 C CA . THR A 1 100 ? 0.557 3.145 -11.672 1 89.75 100 THR A CA 1
ATOM 764 C C . THR A 1 100 ? 1.255 2.65 -12.93 1 89.75 100 THR A C 1
ATOM 766 O O . THR A 1 100 ? 1.913 1.607 -12.914 1 89.75 100 THR A O 1
ATOM 769 N N . PRO A 1 101 ? 1.179 3.42 -14.086 1 91.81 101 PRO A N 1
ATOM 770 C CA . PRO A 1 101 ? 1.847 2.914 -15.289 1 91.81 101 PRO A CA 1
ATOM 771 C C . PRO A 1 101 ? 3.354 2.746 -15.094 1 91.81 101 PRO A C 1
ATOM 773 O O . PRO A 1 101 ? 3.949 1.82 -15.656 1 91.81 101 PRO A O 1
ATOM 776 N N . GLU A 1 102 ? 3.943 3.629 -14.273 1 93 102 GLU A N 1
ATOM 777 C CA . GLU A 1 102 ? 5.375 3.527 -14.008 1 93 102 GLU A CA 1
ATOM 778 C C . GLU A 1 102 ? 5.691 2.322 -13.125 1 93 102 GLU A C 1
ATOM 780 O O . GLU A 1 102 ? 6.707 1.649 -13.328 1 93 102 GLU A O 1
ATOM 785 N N . LEU A 1 103 ? 4.832 2.027 -12.141 1 93.38 103 LEU A N 1
ATOM 786 C CA . LEU A 1 103 ? 4.992 0.842 -11.305 1 93.38 103 LEU A CA 1
ATOM 787 C C . LEU A 1 103 ? 4.906 -0.43 -12.141 1 93.38 103 LEU A C 1
ATOM 789 O O . LEU A 1 103 ? 5.734 -1.33 -12 1 93.38 103 LEU A O 1
ATOM 793 N N . VAL A 1 104 ? 3.932 -0.438 -13.07 1 95.62 104 VAL A N 1
ATOM 794 C CA . VAL A 1 104 ? 3.711 -1.605 -13.914 1 95.62 104 VAL A CA 1
ATOM 795 C C . VAL A 1 104 ? 4.895 -1.786 -14.867 1 95.62 104 VAL A C 1
ATOM 797 O O . VAL A 1 104 ? 5.336 -2.912 -15.109 1 95.62 104 VAL A O 1
ATOM 800 N N . ALA A 1 105 ? 5.426 -0.67 -15.375 1 96.81 105 ALA A N 1
ATOM 801 C CA . ALA A 1 105 ? 6.598 -0.748 -16.234 1 96.81 105 ALA A CA 1
ATOM 802 C C . ALA A 1 105 ? 7.789 -1.351 -15.5 1 96.81 105 ALA A C 1
ATOM 804 O O . ALA A 1 105 ? 8.508 -2.189 -16.047 1 96.81 105 ALA A O 1
ATOM 805 N N . LYS A 1 106 ? 8.016 -0.909 -14.266 1 96.62 106 LYS A N 1
ATOM 806 C CA . LYS A 1 106 ? 9.094 -1.471 -13.453 1 96.62 106 LYS A CA 1
ATOM 807 C C . LYS A 1 106 ? 8.883 -2.961 -13.211 1 96.62 106 LYS A C 1
ATOM 809 O O . LYS A 1 106 ? 9.812 -3.758 -13.336 1 96.62 106 LYS A O 1
ATOM 814 N N . LEU A 1 107 ? 7.66 -3.338 -12.852 1 97.5 107 LEU A N 1
ATOM 815 C CA . LEU A 1 107 ? 7.305 -4.734 -12.633 1 97.5 107 LEU A CA 1
ATOM 816 C C . LEU A 1 107 ? 7.594 -5.574 -13.867 1 97.5 107 LEU A C 1
ATOM 818 O O . LEU A 1 107 ? 8.219 -6.633 -13.773 1 97.5 107 LEU A O 1
ATOM 822 N N . ASN A 1 108 ? 7.141 -5.09 -15.039 1 97.88 108 ASN A N 1
ATOM 823 C CA . ASN A 1 108 ? 7.379 -5.793 -16.297 1 97.88 108 ASN A CA 1
ATOM 824 C C . ASN A 1 108 ? 8.867 -5.934 -16.594 1 97.88 108 ASN A C 1
ATOM 826 O O . ASN A 1 108 ? 9.312 -6.965 -17.094 1 97.88 108 ASN A O 1
ATOM 830 N N . SER A 1 109 ? 9.617 -4.883 -16.297 1 97.75 109 SER A N 1
ATOM 831 C CA . SER A 1 109 ? 11.062 -4.949 -16.484 1 97.75 109 SER A CA 1
ATOM 832 C C . SER A 1 109 ? 11.68 -6.051 -15.625 1 97.75 109 SER A C 1
ATOM 834 O O . SER A 1 109 ? 12.594 -6.75 -16.062 1 97.75 109 SER A O 1
ATOM 836 N N . LEU A 1 110 ? 11.242 -6.211 -14.398 1 97.62 110 LEU A N 1
ATOM 837 C CA . LEU A 1 110 ? 11.734 -7.27 -13.523 1 97.62 110 LEU A CA 1
ATOM 838 C C . LEU A 1 110 ? 11.383 -8.641 -14.086 1 97.62 110 LEU A C 1
ATOM 840 O O . LEU A 1 110 ? 12.234 -9.531 -14.133 1 97.62 110 LEU A O 1
ATOM 844 N N . PHE A 1 111 ? 10.109 -8.781 -14.555 1 97.62 111 PHE A N 1
ATOM 845 C CA . PHE A 1 111 ? 9.695 -10.055 -15.133 1 97.62 111 PHE A CA 1
ATOM 846 C C . PHE A 1 111 ? 10.492 -10.359 -16.406 1 97.62 111 PHE A C 1
ATOM 848 O O . PHE A 1 111 ? 10.719 -11.523 -16.734 1 97.62 111 PHE A O 1
ATOM 855 N N . GLY A 1 112 ? 10.891 -9.305 -17.156 1 97.44 112 GLY A N 1
ATOM 856 C CA . GLY A 1 112 ? 11.703 -9.477 -18.344 1 97.44 112 GLY A CA 1
ATOM 857 C C . GLY A 1 112 ? 13.031 -10.156 -18.062 1 97.44 112 GLY A C 1
ATOM 858 O O . GLY A 1 112 ? 13.641 -10.727 -18.969 1 97.44 112 GLY A O 1
ATOM 859 N N . LYS A 1 113 ? 13.5 -10.164 -16.844 1 96.44 113 LYS A N 1
ATOM 860 C CA . LYS A 1 113 ? 14.781 -10.742 -16.469 1 96.44 113 LYS A CA 1
ATOM 861 C C . LYS A 1 113 ? 14.609 -12.172 -15.961 1 96.44 113 LYS A C 1
ATOM 863 O O . LYS A 1 113 ? 15.594 -12.859 -15.68 1 96.44 113 LYS A O 1
ATOM 868 N N . VAL A 1 114 ? 13.367 -12.609 -15.719 1 95.5 114 VAL A N 1
ATOM 869 C CA . VAL A 1 114 ? 13.07 -13.93 -15.18 1 95.5 114 VAL A CA 1
ATOM 870 C C . VAL A 1 114 ? 13.195 -14.977 -16.281 1 95.5 114 VAL A C 1
ATOM 872 O O . VAL A 1 114 ? 12.656 -14.797 -17.391 1 95.5 114 VAL A O 1
ATOM 875 N N . ARG A 1 115 ? 13.836 -16.109 -16.031 1 92.94 115 ARG A N 1
ATOM 876 C CA . ARG A 1 115 ? 14 -17.172 -17.016 1 92.94 115 ARG A CA 1
ATOM 877 C C . ARG A 1 115 ? 13.047 -18.328 -16.719 1 92.94 115 ARG A C 1
ATOM 879 O O . ARG A 1 115 ? 12.672 -19.078 -17.625 1 92.94 115 ARG A O 1
ATOM 886 N N . ASN A 1 116 ? 12.633 -18.422 -15.484 1 91.12 116 ASN A N 1
ATOM 887 C CA . ASN A 1 116 ? 11.734 -19.5 -15.07 1 91.12 116 ASN A CA 1
ATOM 888 C C . ASN A 1 116 ? 10.312 -19.266 -15.562 1 91.12 116 ASN A C 1
ATOM 890 O O . ASN A 1 116 ? 9.648 -18.312 -15.125 1 91.12 116 ASN A O 1
ATOM 894 N N . SER A 1 117 ? 9.8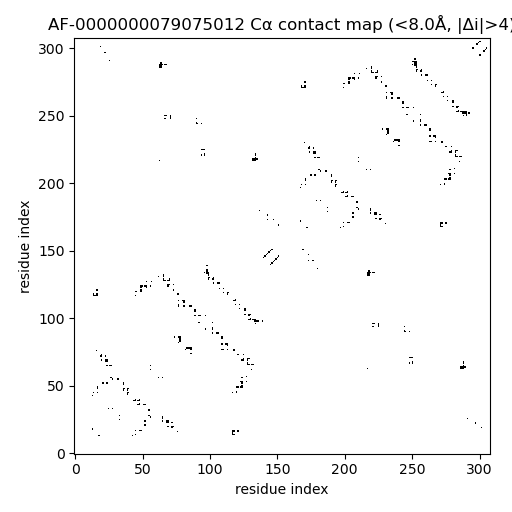91 -20.094 -16.422 1 90.19 117 SER A N 1
ATOM 895 C CA . SER A 1 117 ? 8.578 -19.938 -17.047 1 90.19 117 SER A CA 1
ATOM 896 C C . SER A 1 117 ? 7.461 -20 -16.016 1 90.19 117 SER A C 1
ATOM 898 O O . SER A 1 117 ? 6.41 -19.375 -16.188 1 90.19 117 SER A O 1
ATOM 900 N N . ASP A 1 118 ? 7.648 -20.75 -14.922 1 85.38 118 ASP A N 1
ATOM 901 C CA . ASP A 1 118 ? 6.637 -20.828 -13.867 1 85.38 118 ASP A CA 1
ATOM 902 C C . ASP A 1 118 ? 6.445 -19.469 -13.188 1 85.38 118 ASP A C 1
ATOM 904 O O . ASP A 1 118 ? 5.332 -19.125 -12.797 1 85.38 118 ASP A O 1
ATOM 908 N N . VAL A 1 119 ? 7.512 -18.828 -13.102 1 93.5 119 VAL A N 1
ATOM 909 C CA . VAL A 1 119 ? 7.469 -17.516 -12.477 1 93.5 119 VAL A CA 1
ATOM 910 C C . VAL A 1 119 ? 6.875 -16.5 -13.445 1 93.5 119 VAL A C 1
ATOM 912 O O . VAL A 1 119 ? 6.047 -15.672 -13.055 1 93.5 119 VAL A O 1
ATOM 915 N N . THR A 1 120 ? 7.227 -16.578 -14.719 1 95.44 120 THR A N 1
ATOM 916 C CA . THR A 1 120 ? 6.691 -15.633 -15.695 1 95.44 120 THR A CA 1
ATOM 917 C C . THR A 1 120 ? 5.18 -15.797 -15.836 1 95.44 120 THR A C 1
ATOM 919 O O . THR A 1 120 ? 4.477 -14.844 -16.172 1 95.44 120 THR A O 1
ATOM 922 N N . ALA A 1 121 ? 4.715 -16.969 -15.5 1 94.56 121 ALA A N 1
ATOM 923 C CA . ALA A 1 121 ? 3.297 -17.281 -15.68 1 94.56 121 ALA A CA 1
ATOM 924 C C . ALA A 1 121 ? 2.43 -16.438 -14.742 1 94.56 121 ALA A C 1
ATOM 926 O O . ALA A 1 121 ? 1.261 -16.188 -15.031 1 94.56 121 ALA A O 1
ATOM 927 N N . ILE A 1 122 ? 3.004 -16.016 -13.617 1 96.12 122 ILE A N 1
ATOM 928 C CA . ILE A 1 122 ? 2.164 -15.344 -12.641 1 96.12 122 ILE A CA 1
ATOM 929 C C . ILE A 1 122 ? 2.117 -13.852 -12.945 1 96.12 122 ILE A C 1
ATOM 931 O O . ILE A 1 122 ? 1.426 -13.094 -12.258 1 96.12 122 ILE A O 1
ATOM 935 N N . GLN A 1 123 ? 2.793 -13.367 -13.992 1 97.56 123 GLN A N 1
ATOM 936 C CA . GLN A 1 123 ? 2.947 -11.953 -14.305 1 97.56 123 GLN A CA 1
ATOM 937 C C . GLN A 1 123 ? 1.59 -11.273 -14.477 1 97.56 123 GLN A C 1
ATOM 939 O O . GLN A 1 123 ? 1.367 -10.18 -13.953 1 97.56 123 GLN A O 1
ATOM 944 N N . PRO A 1 124 ? 0.604 -11.836 -15.117 1 97.44 124 PRO A N 1
ATOM 945 C CA . PRO A 1 124 ? -0.68 -11.156 -15.289 1 97.44 124 PRO A CA 1
ATOM 946 C C . PRO A 1 124 ? -1.372 -10.852 -13.969 1 97.44 124 PRO A C 1
ATOM 948 O O . PRO A 1 124 ? -1.978 -9.789 -13.812 1 97.44 124 PRO A O 1
ATOM 951 N N . LEU A 1 125 ? -1.254 -11.789 -13.023 1 97.56 125 LEU A N 1
ATOM 952 C CA . LEU A 1 125 ? -1.848 -11.555 -11.711 1 97.56 125 LEU A CA 1
ATOM 953 C C . LEU A 1 125 ? -1.109 -10.453 -10.961 1 97.56 125 LEU A C 1
ATOM 955 O O . LEU A 1 125 ? -1.735 -9.602 -10.328 1 97.56 125 LEU A O 1
ATOM 959 N N . CYS A 1 126 ? 0.201 -10.445 -11.086 1 97.81 126 CYS A N 1
ATOM 960 C CA . CYS A 1 126 ? 1 -9.414 -10.422 1 97.81 126 CYS A CA 1
ATOM 961 C C . CYS A 1 126 ? 0.706 -8.039 -11.008 1 97.81 126 CYS A C 1
ATOM 963 O O . CYS A 1 126 ? 0.548 -7.066 -10.273 1 97.81 126 CYS A O 1
ATOM 965 N N . VAL A 1 127 ? 0.595 -7.938 -12.297 1 97.38 127 VAL A N 1
ATOM 966 C CA . VAL A 1 127 ? 0.274 -6.688 -12.977 1 97.38 127 VAL A CA 1
ATOM 967 C C . VAL A 1 127 ? -1.098 -6.191 -12.523 1 97.38 127 VAL A C 1
ATOM 969 O O . VAL A 1 127 ? -1.26 -5.016 -12.195 1 97.38 127 VAL A O 1
ATOM 972 N N . ALA A 1 128 ? -2.047 -7.043 -12.406 1 95.81 128 ALA A N 1
ATOM 973 C CA . ALA A 1 128 ? -3.393 -6.668 -11.977 1 95.81 128 ALA A CA 1
ATOM 974 C C . ALA A 1 128 ? -3.371 -6.07 -10.57 1 95.81 128 ALA A C 1
ATOM 976 O O . ALA A 1 128 ? -4.051 -5.074 -10.305 1 95.81 128 ALA A O 1
ATOM 977 N N . ALA A 1 129 ? -2.639 -6.68 -9.703 1 94.5 129 ALA A N 1
ATOM 978 C CA . ALA A 1 129 ? -2.584 -6.211 -8.32 1 94.5 129 ALA A CA 1
ATOM 979 C C . ALA A 1 129 ? -1.953 -4.824 -8.234 1 94.5 129 ALA A C 1
ATOM 981 O O . ALA A 1 129 ? -2.398 -3.98 -7.457 1 94.5 129 ALA A O 1
ATOM 982 N N . TYR A 1 130 ? -0.917 -4.594 -9.016 1 93.81 130 TYR A N 1
ATOM 983 C CA . TYR A 1 130 ? -0.261 -3.293 -8.977 1 93.81 130 TYR A CA 1
ATOM 984 C C . TYR A 1 130 ? -1.101 -2.238 -9.688 1 93.81 130 TYR A C 1
ATOM 986 O O . TYR A 1 130 ? -1.015 -1.05 -9.375 1 93.81 130 TYR A O 1
ATOM 994 N N . GLU A 1 131 ? -1.898 -2.646 -10.656 1 91.25 131 GLU A N 1
ATOM 995 C CA . GLU A 1 131 ? -2.822 -1.721 -11.305 1 91.25 131 GLU A CA 1
ATOM 996 C C . GLU A 1 131 ? -3.848 -1.177 -10.312 1 91.25 131 GLU A C 1
ATOM 998 O O . GLU A 1 131 ? -4.336 -0.056 -10.469 1 91.25 131 GLU A O 1
ATOM 1003 N N . ASP A 1 132 ? -4.117 -1.956 -9.352 1 82.94 132 ASP A N 1
ATOM 1004 C CA . ASP A 1 132 ? -5.109 -1.539 -8.367 1 82.94 132 ASP A CA 1
ATOM 1005 C C . ASP A 1 132 ? -4.484 -0.633 -7.305 1 82.94 132 ASP A C 1
ATOM 1007 O O . ASP A 1 132 ? -5.176 -0.136 -6.418 1 82.94 132 ASP A O 1
ATOM 1011 N N . SER A 1 133 ? -3.221 -0.58 -7.316 1 70.44 133 SER A N 1
ATOM 1012 C CA . SER A 1 133 ? -2.562 0.378 -6.438 1 70.44 133 SER A CA 1
ATOM 1013 C C . SER A 1 133 ? -2.797 1.812 -6.902 1 70.44 133 SER A C 1
ATOM 1015 O O . SER A 1 133 ? -2.135 2.738 -6.434 1 70.44 133 SER A O 1
ATOM 1017 N N . HIS A 1 134 ? -4.023 2.021 -7.797 1 55.78 134 HIS A N 1
ATOM 1018 C CA . HIS A 1 134 ? -4.301 3.295 -8.453 1 55.78 134 HIS A CA 1
ATOM 1019 C C . HIS A 1 134 ? -4.258 4.449 -7.457 1 55.78 134 HIS A C 1
ATOM 1021 O O . HIS A 1 134 ? -4.906 4.398 -6.41 1 55.78 134 HIS A O 1
ATOM 1027 N N . VAL A 1 135 ? -3.236 5.082 -7.297 1 48.38 135 VAL A N 1
ATOM 1028 C CA . VAL A 1 135 ? -3.314 6.441 -6.781 1 48.38 135 VAL A CA 1
ATOM 1029 C C . VAL A 1 135 ? -3.748 7.395 -7.891 1 48.38 135 VAL A C 1
ATOM 1031 O O . VAL A 1 135 ? -3.102 7.473 -8.938 1 48.38 135 VAL A O 1
ATOM 1034 N N . PRO A 1 136 ? -5.09 7.422 -8.312 1 40.91 136 PRO A N 1
ATOM 1035 C CA . PRO A 1 136 ? -5.328 8.477 -9.305 1 40.91 136 PRO A CA 1
ATOM 1036 C C . PRO A 1 136 ? -4.301 9.602 -9.227 1 40.91 136 PRO A C 1
ATOM 1038 O O . PRO A 1 136 ? -3.832 9.945 -8.141 1 40.91 136 PRO A O 1
ATOM 1041 N N . THR A 1 137 ? -3.4 9.594 -10.188 1 36.81 137 THR A N 1
ATOM 1042 C CA . THR A 1 137 ? -2.494 10.734 -10.266 1 36.81 137 THR A CA 1
ATOM 1043 C C . THR A 1 137 ? -3.268 12.047 -10.172 1 36.81 137 THR A C 1
ATOM 1045 O O . THR A 1 137 ? -4.164 12.305 -10.984 1 36.81 137 THR A O 1
ATOM 1048 N N . ALA A 1 138 ? -3.951 12.352 -9.25 1 34.88 138 ALA A N 1
ATOM 1049 C CA . ALA A 1 138 ? -4.141 13.75 -9.617 1 34.88 138 ALA A CA 1
ATOM 1050 C C . ALA A 1 138 ? -3.066 14.219 -10.594 1 34.88 138 ALA A C 1
ATOM 1052 O O . ALA A 1 138 ? -2.055 13.539 -10.781 1 34.88 138 ALA A O 1
ATOM 1053 N N . ASN A 1 139 ? -2.861 15.602 -11.227 1 33.19 139 ASN A N 1
ATOM 1054 C CA . ASN A 1 139 ? -1.626 16.359 -11.359 1 33.19 139 ASN A CA 1
ATOM 1055 C C . ASN A 1 139 ? -0.599 15.961 -10.305 1 33.19 139 ASN A C 1
ATOM 1057 O O . ASN A 1 139 ? -0.768 16.25 -9.117 1 33.19 139 ASN A O 1
ATOM 1061 N N . ASP A 1 140 ? -0.01 14.766 -9.992 1 34.97 140 ASP A N 1
ATOM 1062 C CA . ASP A 1 140 ? 1.047 14.055 -9.281 1 34.97 140 ASP A CA 1
ATOM 1063 C C . ASP A 1 140 ? 1.966 15.031 -8.547 1 34.97 140 ASP A C 1
ATOM 1065 O O . ASP A 1 140 ? 2.025 16.219 -8.891 1 34.97 140 ASP A O 1
ATOM 1069 N N . SER A 1 141 ? 3.166 14.641 -7.645 1 39.06 141 SER A N 1
ATOM 1070 C CA . SER A 1 141 ? 4.18 14.844 -6.617 1 39.06 141 SER A CA 1
ATOM 1071 C C . SER A 1 141 ? 5.164 15.938 -7.027 1 39.06 141 SER A C 1
ATOM 1073 O O . SER A 1 141 ? 6.094 16.25 -6.281 1 39.06 141 SER A O 1
ATOM 1075 N N . GLN A 1 142 ? 5.375 15.906 -8.258 1 36 142 GLN A N 1
ATOM 1076 C CA . GLN A 1 142 ? 6.34 16.938 -8.625 1 36 142 GLN A CA 1
ATOM 1077 C C . GLN A 1 142 ? 5.91 18.297 -8.094 1 36 142 GLN A C 1
ATOM 1079 O O . GLN A 1 142 ? 6.75 19.172 -7.852 1 36 142 GLN A O 1
ATOM 1084 N N . ARG A 1 143 ? 4.668 18.516 -8.148 1 35.03 143 ARG A N 1
ATOM 1085 C CA . ARG A 1 143 ? 4.191 19.797 -7.637 1 35.03 143 ARG A CA 1
ATOM 1086 C C . ARG A 1 143 ? 4.203 19.812 -6.109 1 35.03 143 ARG A C 1
ATOM 1088 O O . ARG A 1 143 ? 4.422 20.859 -5.496 1 35.03 143 ARG A O 1
ATOM 1095 N N . LEU A 1 144 ? 3.914 18.688 -5.527 1 37.97 144 LEU A N 1
ATOM 1096 C CA . LEU A 1 144 ? 3.99 18.734 -4.07 1 37.97 144 LEU A CA 1
ATOM 1097 C C . LEU A 1 144 ? 5.441 18.797 -3.604 1 37.97 144 LEU A C 1
ATOM 1099 O O . LEU A 1 144 ? 5.762 19.5 -2.646 1 37.97 144 LEU A O 1
ATOM 1103 N N . ARG A 1 145 ? 6.32 18.031 -4.18 1 38.16 145 ARG A N 1
ATOM 1104 C CA . ARG A 1 145 ? 7.746 18.172 -3.912 1 38.16 145 ARG A CA 1
ATOM 1105 C C . ARG A 1 145 ? 8.227 19.578 -4.254 1 38.16 145 ARG A C 1
ATOM 1107 O O . ARG A 1 145 ? 9.016 20.172 -3.51 1 38.16 145 ARG A O 1
ATOM 1114 N N . ARG A 1 146 ? 7.957 19.953 -5.48 1 38.97 146 ARG A N 1
ATOM 1115 C CA . ARG A 1 146 ? 8.359 21.312 -5.852 1 38.97 146 ARG A CA 1
ATOM 1116 C C . ARG A 1 146 ? 7.676 22.344 -4.961 1 38.97 146 ARG A C 1
ATOM 1118 O O . ARG A 1 146 ? 8.258 23.391 -4.656 1 38.97 146 ARG A O 1
ATOM 1125 N N . HIS A 1 147 ? 6.582 22 -4.715 1 35.44 147 HIS A N 1
ATOM 1126 C CA . HIS A 1 147 ? 5.82 22.953 -3.928 1 35.44 147 HIS A CA 1
ATOM 1127 C C . HIS A 1 147 ? 6.207 22.891 -2.453 1 35.44 147 HIS A C 1
ATOM 1129 O O . HIS A 1 147 ? 6.148 23.906 -1.745 1 35.44 147 HIS A O 1
ATOM 1135 N N . VAL A 1 148 ? 6.434 21.766 -1.979 1 39.81 148 VAL A N 1
ATOM 1136 C CA . VAL A 1 148 ? 7.039 21.703 -0.653 1 39.81 148 VAL A CA 1
ATOM 1137 C C . VAL A 1 148 ? 8.445 22.281 -0.7 1 39.81 148 VAL A C 1
ATOM 1139 O O . VAL A 1 148 ? 8.852 23.031 0.201 1 39.81 148 VAL A O 1
ATOM 1142 N N . GLU A 1 149 ? 9.125 21.828 -1.622 1 39.56 149 GLU A N 1
ATOM 1143 C CA . GLU A 1 149 ? 10.398 22.5 -1.828 1 39.56 149 GLU A CA 1
ATOM 1144 C C . GLU A 1 149 ? 10.195 24 -2.027 1 39.56 149 GLU A C 1
ATOM 1146 O O . GLU A 1 149 ? 10.953 24.812 -1.49 1 39.56 149 GLU A O 1
ATOM 1151 N N . ASN A 1 150 ? 9.297 24.25 -2.891 1 36.91 150 ASN A N 1
ATOM 1152 C CA . ASN A 1 150 ? 9.078 25.656 -3.188 1 36.91 150 ASN A CA 1
ATOM 1153 C C . ASN A 1 150 ? 8.344 26.359 -2.053 1 36.91 150 ASN A C 1
ATOM 1155 O O . ASN A 1 150 ? 8.508 27.562 -1.854 1 36.91 150 ASN A O 1
ATOM 1159 N N . ALA A 1 151 ? 7.461 25.844 -1.466 1 36.25 151 ALA A N 1
ATOM 1160 C CA . ALA A 1 151 ? 6.801 26.469 -0.323 1 36.25 151 ALA A CA 1
ATOM 1161 C C . ALA A 1 151 ? 7.77 26.656 0.842 1 36.25 151 ALA A C 1
ATOM 1163 O O . ALA A 1 151 ? 7.672 27.625 1.599 1 36.25 151 ALA A O 1
ATOM 1164 N N . ALA A 1 152 ? 8.734 25.797 1.032 1 38.41 152 ALA A N 1
ATOM 1165 C CA . ALA A 1 152 ? 9.852 26.109 1.92 1 38.41 152 ALA A CA 1
ATOM 1166 C C . ALA A 1 152 ? 10.695 27.25 1.362 1 38.41 152 ALA A C 1
ATOM 1168 O O . ALA A 1 152 ? 11.367 27.953 2.117 1 38.41 152 ALA A O 1
ATOM 1169 N N . ALA A 1 153 ? 10.711 27.359 0.105 1 39.38 153 ALA A N 1
ATOM 1170 C CA . ALA A 1 153 ? 11.531 28.453 -0.423 1 39.38 153 ALA A CA 1
ATOM 1171 C C . ALA A 1 153 ? 10.766 29.766 -0.409 1 39.38 153 ALA A C 1
ATOM 1173 O O . ALA A 1 153 ? 11.367 30.844 -0.484 1 39.38 153 ALA A O 1
ATOM 1174 N N . ALA A 1 154 ? 9.484 29.688 -0.293 1 37.16 154 ALA A N 1
ATOM 1175 C CA . ALA A 1 154 ? 8.875 31.016 -0.299 1 37.16 154 ALA A CA 1
ATOM 1176 C C . ALA A 1 154 ? 8.531 31.469 1.117 1 37.16 154 ALA A C 1
ATOM 1178 O O . ALA A 1 154 ? 8.227 30.656 1.982 1 37.16 154 ALA A O 1
ATOM 1179 N N . MET B 1 1 ? -4.035 60.938 13.359 1 33.38 1 MET B N 1
ATOM 1180 C CA . MET B 1 1 ? -3.598 60.406 12.078 1 33.38 1 MET B CA 1
ATOM 1181 C C . MET B 1 1 ? -3.785 58.875 12.039 1 33.38 1 MET B C 1
ATOM 1183 O O . MET B 1 1 ? -3.887 58.219 13.078 1 33.38 1 MET B O 1
ATOM 1187 N N . LYS B 1 2 ? -4.168 58.219 10.758 1 46 2 LYS B N 1
ATOM 1188 C CA . LYS B 1 2 ? -4.633 56.844 10.852 1 46 2 LYS B CA 1
ATOM 1189 C C . LYS B 1 2 ? -3.576 55.969 11.484 1 46 2 LYS B C 1
ATOM 1191 O O . LYS B 1 2 ? -2.4 56 11.117 1 46 2 LYS B O 1
ATOM 1196 N N . PRO B 1 3 ? -3.779 55.438 12.711 1 43.56 3 PRO B N 1
ATOM 1197 C CA . PRO B 1 3 ? -2.697 54.656 13.305 1 43.56 3 PRO B CA 1
ATOM 1198 C C . PRO B 1 3 ? -2.096 53.625 12.328 1 43.56 3 PRO B C 1
ATOM 1200 O O . PRO B 1 3 ? -2.756 53.25 11.367 1 43.56 3 PRO B O 1
ATOM 1203 N N . PRO B 1 4 ? -0.763 53.594 12.125 1 39.59 4 PRO B N 1
ATOM 1204 C CA . PRO B 1 4 ? -0.121 52.75 11.141 1 39.59 4 PRO B CA 1
ATOM 1205 C C . PRO B 1 4 ? -0.697 51.312 11.125 1 39.59 4 PRO B C 1
ATOM 1207 O O . PRO B 1 4 ? -1.2 50.844 12.148 1 39.59 4 PRO B O 1
ATOM 1210 N N . MET B 1 5 ? -1.4 50.875 10.086 1 37.03 5 MET B N 1
ATOM 1211 C CA . MET B 1 5 ? -1.877 49.5 9.859 1 37.03 5 MET B CA 1
ATOM 1212 C C . MET B 1 5 ? -0.874 48.5 10.383 1 37.03 5 MET B C 1
ATOM 1214 O O . MET B 1 5 ? 0.296 48.5 10 1 37.03 5 MET B O 1
ATOM 1218 N N . ASP B 1 6 ? -0.884 48.219 11.703 1 35.03 6 ASP B N 1
ATOM 1219 C CA . ASP B 1 6 ? -0.066 47.156 12.281 1 35.03 6 ASP B CA 1
ATOM 1220 C C . ASP B 1 6 ? 0.217 46.062 11.258 1 35.03 6 ASP B C 1
ATOM 1222 O O . ASP B 1 6 ? -0.707 45.531 10.633 1 35.03 6 ASP B O 1
ATOM 1226 N N . ARG B 1 7 ? 1.188 46.125 10.516 1 38.94 7 ARG B N 1
ATOM 1227 C CA . ARG B 1 7 ? 1.714 45.062 9.672 1 38.94 7 ARG B CA 1
ATOM 1228 C C . ARG B 1 7 ? 1.433 43.688 10.281 1 38.94 7 ARG B C 1
ATOM 1230 O O . ARG B 1 7 ? 1.867 43.406 11.398 1 38.94 7 ARG B O 1
ATOM 1237 N N . LEU B 1 8 ? 0.215 43.188 10.109 1 36.88 8 LEU B N 1
ATOM 1238 C CA . LEU B 1 8 ? -0.046 41.781 10.492 1 36.88 8 LEU B CA 1
ATOM 1239 C C . LEU B 1 8 ? 1.223 40.969 10.398 1 36.88 8 LEU B C 1
ATOM 1241 O O . LEU B 1 8 ? 1.829 40.844 9.328 1 36.88 8 LEU B O 1
ATOM 1245 N N . GLN B 1 9 ? 2.133 41.031 11.367 1 35.94 9 GLN B N 1
ATOM 1246 C CA . GLN B 1 9 ? 3.277 40.125 11.484 1 35.94 9 GLN B CA 1
ATOM 1247 C C . GLN B 1 9 ? 2.992 38.781 10.82 1 35.94 9 GLN B C 1
ATOM 1249 O O . GLN B 1 9 ? 1.888 38.25 10.945 1 35.94 9 GLN B O 1
ATOM 1254 N N . PRO B 1 10 ? 3.504 38.562 9.641 1 39.94 10 PRO B N 1
ATOM 1255 C CA . PRO B 1 10 ? 3.295 37.188 9.117 1 39.94 10 PRO B CA 1
ATOM 1256 C C . PRO B 1 10 ? 3.145 36.156 10.219 1 39.94 10 PRO B C 1
ATOM 1258 O O . PRO B 1 10 ? 3.965 36.094 11.141 1 39.94 10 PRO B O 1
ATOM 1261 N N . GLN B 1 11 ? 2.033 36.125 10.969 1 37.41 11 GLN B N 1
ATOM 1262 C CA . GLN B 1 11 ? 1.742 35.219 12.086 1 37.41 11 GLN B CA 1
ATOM 1263 C C . GLN B 1 11 ? 2.713 34.062 12.117 1 37.41 11 GLN B C 1
ATOM 1265 O O . GLN B 1 11 ? 3.375 33.75 11.117 1 37.41 11 GLN B O 1
ATOM 1270 N N . ARG B 1 12 ? 2.846 33.25 13.211 1 43.03 12 ARG B N 1
ATOM 1271 C CA . ARG B 1 12 ? 3.684 32.125 13.539 1 43.03 12 ARG B CA 1
ATOM 1272 C C . ARG B 1 12 ? 3.885 31.219 12.32 1 43.03 12 ARG B C 1
ATOM 1274 O O . ARG B 1 12 ? 2.99 31.094 11.484 1 43.03 12 ARG B O 1
ATOM 1281 N N . GLY B 1 13 ? 5.07 30.984 11.766 1 44.12 13 GLY B N 1
ATOM 1282 C CA . GLY B 1 13 ? 5.574 30.109 10.719 1 44.12 13 GLY B CA 1
ATOM 1283 C C . GLY B 1 13 ? 4.656 28.938 10.422 1 44.12 13 GLY B C 1
ATOM 1284 O O . GLY B 1 13 ? 4.27 28.203 11.328 1 44.12 13 GLY B O 1
ATOM 1285 N N . SER B 1 14 ? 3.594 29.25 9.602 1 53 14 SER B N 1
ATOM 1286 C CA . SER B 1 14 ? 2.658 28.234 9.102 1 53 14 SER B CA 1
ATOM 1287 C C . SER B 1 14 ? 3.279 26.844 9.133 1 53 14 SER B C 1
ATOM 1289 O O . SER B 1 14 ? 4.43 26.672 8.719 1 53 14 SER B O 1
ATOM 1291 N N . ASN B 1 15 ? 2.816 25.891 10.164 1 81.62 15 ASN B N 1
ATOM 1292 C CA . ASN B 1 15 ? 3.229 24.531 10.484 1 81.62 15 ASN B CA 1
ATOM 1293 C C . ASN B 1 15 ? 3.459 23.703 9.219 1 81.62 15 ASN B C 1
ATOM 1295 O O . ASN B 1 15 ? 2.52 23.438 8.477 1 81.62 15 ASN B O 1
ATOM 1299 N N . LYS B 1 16 ? 4.719 23.984 8.719 1 85.5 16 LYS B N 1
ATOM 1300 C CA . LYS B 1 16 ? 5.148 23.312 7.492 1 85.5 16 LYS B CA 1
ATOM 1301 C C . LYS B 1 16 ? 4.473 21.953 7.348 1 85.5 16 LYS B C 1
ATOM 1303 O O . LYS B 1 16 ? 4.035 21.578 6.254 1 85.5 16 LYS B O 1
ATOM 1308 N N . ALA B 1 17 ? 4.348 21.281 8.422 1 91.31 17 ALA B N 1
ATOM 1309 C CA . ALA B 1 17 ? 3.75 19.953 8.391 1 91.31 17 ALA B CA 1
ATOM 1310 C C . ALA B 1 17 ? 2.275 20.016 8.008 1 91.31 17 ALA B C 1
ATOM 1312 O O . ALA B 1 17 ? 1.808 19.234 7.18 1 91.31 17 ALA B O 1
ATOM 1313 N N . ILE B 1 18 ? 1.633 20.984 8.523 1 92.31 18 ILE B N 1
ATOM 1314 C CA . ILE B 1 18 ? 0.202 21.125 8.281 1 92.31 18 ILE B CA 1
ATOM 1315 C C . ILE B 1 18 ? -0.033 21.578 6.848 1 92.31 18 ILE B C 1
ATOM 1317 O O . ILE B 1 18 ? -0.916 21.062 6.16 1 92.31 18 ILE B O 1
ATOM 1321 N N . ARG B 1 19 ? 0.709 22.516 6.391 1 90.25 19 ARG B N 1
ATOM 1322 C CA . ARG B 1 19 ? 0.585 22.984 5.02 1 90.25 19 ARG B CA 1
ATOM 1323 C C . ARG B 1 19 ? 0.83 21.859 4.023 1 90.25 19 ARG B C 1
ATOM 1325 O O . ARG B 1 19 ? 0.095 21.719 3.045 1 90.25 19 ARG B O 1
ATOM 1332 N N . ASN B 1 20 ? 1.885 21.109 4.34 1 90.94 20 ASN B N 1
ATOM 1333 C CA . ASN B 1 20 ? 2.191 19.969 3.473 1 90.94 20 ASN B CA 1
ATOM 1334 C C . ASN B 1 20 ? 1.049 18.953 3.449 1 90.94 20 ASN B C 1
ATOM 1336 O O . ASN B 1 20 ? 0.693 18.438 2.387 1 90.94 20 ASN B O 1
ATOM 1340 N N . MET B 1 21 ? 0.482 18.703 4.609 1 93.31 21 MET B N 1
ATOM 1341 C CA . MET B 1 21 ? -0.625 17.75 4.707 1 93.31 21 MET B CA 1
ATOM 1342 C C . MET B 1 21 ? -1.853 18.266 3.967 1 93.31 21 MET B C 1
ATOM 1344 O O . MET B 1 21 ? -2.52 17.516 3.256 1 93.31 21 MET B O 1
ATOM 1348 N N . LEU B 1 22 ? -2.111 19.562 4.07 1 93.31 22 LEU B N 1
ATOM 1349 C CA . LEU B 1 22 ? -3.24 20.172 3.377 1 93.31 22 LEU B CA 1
ATOM 1350 C C . LEU B 1 22 ? -3.051 20.094 1.864 1 93.31 22 LEU B C 1
ATOM 1352 O O . LEU B 1 22 ? -3.98 19.75 1.132 1 93.31 22 LEU B O 1
ATOM 1356 N N . PHE B 1 23 ? -1.926 20.438 1.48 1 91 23 PHE B N 1
ATOM 1357 C CA . PHE B 1 23 ? -1.621 20.406 0.055 1 91 23 PHE B CA 1
ATOM 1358 C C . PHE B 1 23 ? -1.828 19 -0.507 1 91 23 PHE B C 1
ATOM 1360 O O . PHE B 1 23 ? -2.479 18.828 -1.54 1 91 23 PHE B O 1
ATOM 1367 N N . ALA B 1 24 ? -1.327 18.016 0.206 1 89.69 24 ALA B N 1
ATOM 1368 C CA . ALA B 1 24 ? -1.424 16.641 -0.246 1 89.69 24 ALA B CA 1
ATOM 1369 C C . ALA B 1 24 ? -2.873 16.156 -0.24 1 89.69 24 ALA B C 1
ATOM 1371 O O . ALA B 1 24 ? -3.248 15.273 -1.021 1 89.69 24 ALA B O 1
ATOM 1372 N N . SER B 1 25 ? -3.66 16.734 0.572 1 93.81 25 SER B N 1
ATOM 1373 C CA . SER B 1 25 ? -5.027 16.266 0.768 1 93.81 25 SER B CA 1
ATOM 1374 C C . SER B 1 25 ? -5.969 16.859 -0.279 1 93.81 25 SER B C 1
ATOM 1376 O O . SER B 1 25 ? -7.113 16.422 -0.411 1 93.81 25 SER B O 1
ATOM 1378 N N . LYS B 1 26 ? -5.516 17.781 -1.068 1 91 26 LYS B N 1
ATOM 1379 C CA . LYS B 1 26 ? -6.359 18.422 -2.07 1 91 26 LYS B CA 1
ATOM 1380 C C . LYS B 1 26 ? -6.887 17.406 -3.082 1 91 26 LYS B C 1
ATOM 1382 O O . LYS B 1 26 ? -7.941 17.625 -3.688 1 91 26 LYS B O 1
ATOM 1387 N N . LEU B 1 27 ? -6.211 16.375 -3.174 1 85.75 27 LEU B N 1
ATOM 1388 C CA . LEU B 1 27 ? -6.562 15.367 -4.168 1 85.75 27 LEU B CA 1
ATOM 1389 C C . LEU B 1 27 ? -7.82 14.617 -3.752 1 85.75 27 LEU B C 1
ATOM 1391 O O . LEU B 1 27 ? -8.461 13.969 -4.582 1 85.75 27 LEU B O 1
ATOM 1395 N N . TRP B 1 28 ? -8.18 14.688 -2.496 1 90.19 28 TRP B N 1
ATOM 1396 C CA . TRP B 1 28 ? -9.312 13.875 -2.062 1 90.19 28 TRP B CA 1
ATOM 1397 C C . TRP B 1 28 ? -10.297 14.711 -1.252 1 90.19 28 TRP B C 1
ATOM 1399 O O . TRP B 1 28 ? -11.273 14.172 -0.714 1 90.19 28 TRP B O 1
ATOM 1409 N N . LEU B 1 29 ? -10.055 15.914 -1.143 1 94.81 29 LEU B N 1
ATOM 1410 C CA . LEU B 1 29 ? -11 16.844 -0.545 1 94.81 29 LEU B CA 1
ATOM 1411 C C . LEU B 1 29 ? -11.922 17.438 -1.608 1 94.81 29 LEU B C 1
ATOM 1413 O O . LEU B 1 29 ? -11.484 17.703 -2.73 1 94.81 29 LEU B O 1
ATOM 1417 N N . THR B 1 30 ? -13.156 17.641 -1.259 1 93.62 30 THR B N 1
ATOM 1418 C CA . THR B 1 30 ? -14.008 18.484 -2.09 1 93.62 30 THR B CA 1
ATOM 1419 C C . THR B 1 30 ? -13.602 19.953 -1.958 1 93.62 30 THR B C 1
ATOM 1421 O O . THR B 1 30 ? -12.891 20.312 -1.021 1 93.62 30 THR B O 1
ATOM 1424 N N . SER B 1 31 ? -14.039 20.797 -2.904 1 92.62 31 SER B N 1
ATOM 1425 C CA . SER B 1 31 ? -13.742 22.219 -2.869 1 92.62 31 SER B CA 1
ATOM 1426 C C . SER B 1 31 ? -14.242 22.859 -1.577 1 92.62 31 SER B C 1
ATOM 1428 O O . SER B 1 31 ? -13.555 23.688 -0.982 1 92.62 31 SER B O 1
ATOM 1430 N N . ASP B 1 32 ? -15.461 22.453 -1.116 1 95.75 32 ASP B N 1
ATOM 1431 C CA . ASP B 1 32 ? -16.031 23 0.112 1 95.75 32 ASP B CA 1
ATOM 1432 C C . ASP B 1 32 ? -15.195 22.594 1.329 1 95.75 32 ASP B C 1
ATOM 1434 O O . ASP B 1 32 ? -14.938 23.406 2.211 1 95.75 32 ASP B O 1
ATOM 1438 N N . GLN B 1 33 ? -14.773 21.375 1.376 1 97.06 33 GLN B N 1
ATOM 1439 C CA . GLN B 1 33 ? -13.93 20.875 2.461 1 97.06 33 GLN B CA 1
ATOM 1440 C C . GLN B 1 33 ? -12.602 21.641 2.508 1 97.06 33 GLN B C 1
ATOM 1442 O O . GLN B 1 33 ? -12.164 22.062 3.576 1 97.06 33 GLN B O 1
ATOM 1447 N N . ALA B 1 34 ? -12 21.797 1.339 1 94.94 34 ALA B N 1
ATOM 1448 C CA . ALA B 1 34 ? -10.719 22.5 1.253 1 94.94 34 ALA B CA 1
ATOM 1449 C C . ALA B 1 34 ? -10.859 23.938 1.738 1 94.94 34 ALA B C 1
ATOM 1451 O O . ALA B 1 34 ? -10.008 24.422 2.484 1 94.94 34 ALA B O 1
ATOM 1452 N N . THR B 1 35 ? -11.914 24.578 1.348 1 95.31 35 THR B N 1
ATOM 1453 C CA . THR B 1 35 ? -12.164 25.969 1.752 1 95.31 35 THR B CA 1
ATOM 1454 C C . THR B 1 35 ? -12.336 26.062 3.266 1 95.31 35 THR B C 1
ATOM 1456 O O . THR B 1 35 ? -11.766 26.953 3.9 1 95.31 35 THR B O 1
ATOM 1459 N N . SER B 1 36 ? -13.07 25.188 3.82 1 96.88 36 SER B N 1
ATOM 1460 C CA . SER B 1 36 ? -13.289 25.188 5.262 1 96.88 36 SER B CA 1
ATOM 1461 C C . SER B 1 36 ? -11.984 25 6.023 1 96.88 36 SER B C 1
ATOM 1463 O O . SER B 1 36 ? -11.734 25.672 7.016 1 96.88 36 SER B O 1
ATOM 1465 N N . LEU B 1 37 ? -11.156 24.094 5.555 1 97.06 37 LEU B N 1
ATOM 1466 C CA . LEU B 1 37 ? -9.891 23.828 6.219 1 97.06 37 LEU B CA 1
ATOM 1467 C C . LEU B 1 37 ? -8.938 25.016 6.074 1 97.06 37 LEU B C 1
ATOM 1469 O O . LEU B 1 37 ? -8.195 25.328 7 1 97.06 37 LEU B O 1
ATOM 1473 N N . ASN B 1 38 ? -8.953 25.594 4.902 1 93.31 38 ASN B N 1
ATOM 1474 C CA . ASN B 1 38 ? -8.133 26.781 4.695 1 93.31 38 ASN B CA 1
ATOM 1475 C C . ASN B 1 38 ? -8.516 27.906 5.652 1 93.31 38 ASN B C 1
ATOM 1477 O O . ASN B 1 38 ? -7.645 28.625 6.156 1 93.31 38 ASN B O 1
ATOM 1481 N N . ALA B 1 39 ? -9.766 28.078 5.855 1 95.5 39 ALA B N 1
ATOM 1482 C CA . ALA B 1 39 ? -10.227 29.094 6.797 1 95.5 39 ALA B CA 1
ATOM 1483 C C . ALA B 1 39 ? -9.688 28.828 8.195 1 95.5 39 ALA B C 1
ATOM 1485 O O . ALA B 1 39 ? -9.266 29.75 8.898 1 95.5 39 ALA B O 1
ATOM 1486 N N . LEU B 1 40 ? -9.695 27.547 8.602 1 95.38 40 LEU B N 1
ATOM 1487 C CA . LEU B 1 40 ? -9.148 27.172 9.898 1 95.38 40 LEU B CA 1
ATOM 1488 C C . LEU B 1 40 ? -7.648 27.438 9.953 1 95.38 40 LEU B C 1
ATOM 1490 O O . LEU B 1 40 ? -7.133 27.906 10.969 1 95.38 40 LEU B O 1
ATOM 1494 N N . GLN B 1 41 ? -7.016 27.125 8.859 1 91.75 41 GLN B N 1
ATOM 1495 C CA . GLN B 1 41 ? -5.578 27.344 8.773 1 91.75 41 GLN B CA 1
ATOM 1496 C C . GLN B 1 41 ? -5.234 28.828 8.906 1 91.75 41 GLN B C 1
ATOM 1498 O O . GLN B 1 41 ? -4.289 29.188 9.609 1 91.75 41 GLN B O 1
ATOM 1503 N N . LEU B 1 42 ? -5.988 29.688 8.258 1 90.56 42 LEU B N 1
ATOM 1504 C CA . LEU B 1 42 ? -5.766 31.141 8.281 1 90.56 42 LEU B CA 1
ATOM 1505 C C . LEU B 1 42 ? -5.941 31.688 9.695 1 90.56 42 LEU B C 1
ATOM 1507 O O . LEU B 1 42 ? -5.281 32.656 10.07 1 90.56 42 LEU B O 1
ATOM 1511 N N . LYS B 1 43 ? -6.766 31.047 10.453 1 92.56 43 LYS B N 1
ATOM 1512 C CA . LYS B 1 43 ? -7 31.453 11.836 1 92.56 43 LYS B CA 1
ATOM 1513 C C . LYS B 1 43 ? -5.934 30.891 12.766 1 92.56 43 LYS B C 1
ATOM 1515 O O . LYS B 1 43 ? -5.934 31.172 13.961 1 92.56 43 LYS B O 1
ATOM 1520 N N . GLY B 1 44 ? -5.047 30 12.219 1 88.5 44 GLY B N 1
ATOM 1521 C CA . GLY B 1 44 ? -4.004 29.391 13.023 1 88.5 44 GLY B CA 1
ATOM 1522 C C . GLY B 1 44 ? -4.5 28.219 13.859 1 88.5 44 GLY B C 1
ATOM 1523 O O . GLY B 1 44 ? -3.867 27.844 14.852 1 88.5 44 GLY B O 1
ATOM 1524 N N . ASP B 1 45 ? -5.656 27.656 13.57 1 92.38 45 ASP B N 1
ATOM 1525 C CA . ASP B 1 45 ? -6.258 26.547 14.312 1 92.38 45 ASP B CA 1
ATOM 1526 C C . ASP B 1 45 ? -5.746 25.203 13.789 1 92.38 45 ASP B C 1
ATOM 1528 O O . ASP B 1 45 ? -6.477 24.469 13.125 1 92.38 45 ASP B O 1
ATOM 1532 N N . THR B 1 46 ? -4.527 24.875 14.156 1 90.75 46 THR B N 1
ATOM 1533 C CA . THR B 1 46 ? -3.875 23.641 13.711 1 90.75 46 THR B CA 1
ATOM 1534 C C . THR B 1 46 ? -4.703 22.422 14.094 1 90.75 46 THR B C 1
ATOM 1536 O O . THR B 1 46 ? -4.914 21.531 13.273 1 90.75 46 THR B O 1
ATOM 1539 N N . ASP B 1 47 ? -5.215 22.391 15.344 1 92.31 47 ASP B N 1
ATOM 1540 C CA . ASP B 1 47 ? -6 21.25 15.812 1 92.31 47 ASP B CA 1
ATOM 1541 C C . ASP B 1 47 ? -7.277 21.094 14.992 1 92.31 47 ASP B C 1
ATOM 1543 O O . ASP B 1 47 ? -7.664 19.969 14.648 1 92.31 47 ASP B O 1
ATOM 1547 N N . GLY B 1 48 ? -7.867 22.25 14.734 1 95.69 48 GLY B N 1
ATOM 1548 C CA . GLY B 1 48 ? -9.07 22.203 13.914 1 95.69 48 GLY B CA 1
ATOM 1549 C C . GLY B 1 48 ? -8.82 21.688 12.508 1 95.69 48 GLY B C 1
ATOM 1550 O O . GLY B 1 48 ? -9.625 20.922 11.977 1 95.69 48 GLY B O 1
ATOM 1551 N N . VAL B 1 49 ? -7.684 22.031 11.883 1 96.19 49 VAL B N 1
ATOM 1552 C CA . VAL B 1 49 ? -7.332 21.578 10.539 1 96.19 49 VAL B CA 1
ATOM 1553 C C . VAL B 1 49 ? -7.156 20.062 10.539 1 96.19 49 VAL B C 1
ATOM 1555 O O . VAL B 1 49 ? -7.746 19.359 9.703 1 96.19 49 VAL B O 1
ATOM 1558 N N . VAL B 1 50 ? -6.434 19.547 11.508 1 96.19 50 VAL B N 1
ATOM 1559 C CA . VAL B 1 50 ? -6.105 18.125 11.531 1 96.19 50 VAL B CA 1
ATOM 1560 C C . VAL B 1 50 ? -7.363 17.312 11.836 1 96.19 50 VAL B C 1
ATOM 1562 O O . VAL B 1 50 ? -7.594 16.266 11.227 1 96.19 50 VAL B O 1
ATOM 1565 N N . ARG B 1 51 ? -8.148 17.812 12.781 1 97.31 51 ARG B N 1
ATOM 1566 C CA . ARG B 1 51 ? -9.406 17.141 13.07 1 97.31 51 ARG B CA 1
ATOM 1567 C C . ARG B 1 51 ? -10.289 17.078 11.828 1 97.31 51 ARG B C 1
ATOM 1569 O O . ARG B 1 51 ? -10.844 16.031 11.508 1 97.31 51 ARG B O 1
ATOM 1576 N N . GLY B 1 52 ? -10.367 18.188 11.141 1 98 52 GLY B N 1
ATOM 1577 C CA . GLY B 1 52 ? -11.148 18.219 9.914 1 98 52 GLY B CA 1
ATOM 1578 C C . GLY B 1 52 ? -10.625 17.266 8.852 1 98 52 GLY B C 1
ATOM 1579 O O . GLY B 1 52 ? -11.398 16.516 8.25 1 98 52 GLY B O 1
ATOM 1580 N N . LEU B 1 53 ? -9.305 17.297 8.625 1 97.88 53 LEU B N 1
ATOM 1581 C CA . LEU B 1 53 ? -8.68 16.391 7.672 1 97.88 53 LEU B CA 1
ATOM 1582 C C . LEU B 1 53 ? -8.992 14.93 8.023 1 97.88 53 LEU B C 1
ATOM 1584 O O . LEU B 1 53 ? -9.352 14.141 7.145 1 97.88 53 LEU B O 1
ATOM 1588 N N . THR B 1 54 ? -8.859 14.633 9.297 1 97.88 54 THR B N 1
ATOM 1589 C CA . THR B 1 54 ? -9.062 13.266 9.758 1 97.88 54 THR B CA 1
ATOM 1590 C C . THR B 1 54 ? -10.516 12.836 9.562 1 97.88 54 THR B C 1
ATOM 1592 O O . THR B 1 54 ? -10.789 11.742 9.07 1 97.88 54 THR B O 1
ATOM 1595 N N . ASP B 1 55 ? -11.398 13.719 9.898 1 97.75 55 ASP B N 1
ATOM 1596 C CA . ASP B 1 55 ? -12.82 13.43 9.742 1 97.75 55 ASP B CA 1
ATOM 1597 C C . ASP B 1 55 ? -13.188 13.234 8.273 1 97.75 55 ASP B C 1
ATOM 1599 O O . ASP B 1 55 ? -13.898 12.297 7.926 1 97.75 55 ASP B O 1
ATOM 1603 N N . PHE B 1 56 ? -12.727 14.133 7.434 1 97.56 56 PHE B N 1
ATOM 1604 C CA . PHE B 1 56 ? -13.039 14.039 6.012 1 97.56 56 PHE B CA 1
ATOM 1605 C C . PHE B 1 56 ? -12.445 12.773 5.414 1 97.56 56 PHE B C 1
ATOM 1607 O O . PHE B 1 56 ? -13.094 12.094 4.613 1 97.56 56 PHE B O 1
ATOM 1614 N N . TYR B 1 57 ? -11.195 12.453 5.777 1 96.12 57 TYR B N 1
ATOM 1615 C CA . TYR B 1 57 ? -10.57 11.219 5.312 1 96.12 57 TYR B CA 1
ATOM 1616 C C . TYR B 1 57 ? -11.406 10.008 5.707 1 96.12 57 TYR B C 1
ATOM 1618 O O . TYR B 1 57 ? -11.695 9.148 4.867 1 96.12 57 TYR B O 1
ATOM 1626 N N . ARG B 1 58 ? -11.805 9.898 7.023 1 94.94 58 ARG B N 1
ATOM 1627 C CA . ARG B 1 58 ? -12.547 8.75 7.531 1 94.94 58 ARG B CA 1
ATOM 1628 C C . ARG B 1 58 ? -13.914 8.633 6.852 1 94.94 58 ARG B C 1
ATOM 1630 O O . ARG B 1 58 ? -14.469 7.543 6.75 1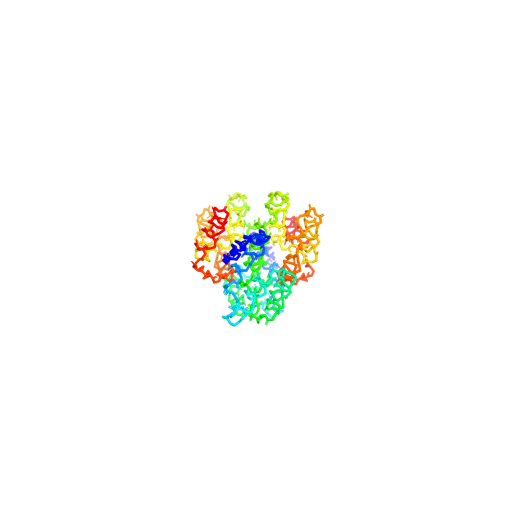 94.94 58 ARG B O 1
ATOM 1637 N N . GLY B 1 59 ? -14.367 9.695 6.336 1 93.38 59 GLY B N 1
ATOM 1638 C CA . GLY B 1 59 ? -15.672 9.727 5.699 1 93.38 59 GLY B CA 1
ATOM 1639 C C . GLY B 1 59 ? -15.641 9.312 4.242 1 93.38 59 GLY B C 1
ATOM 1640 O O . GLY B 1 59 ? -16.688 9.148 3.613 1 93.38 59 GLY B O 1
ATOM 1641 N N . LEU B 1 60 ? -14.453 9.117 3.668 1 91.5 60 LEU B N 1
ATOM 1642 C CA . LEU B 1 60 ? -14.344 8.719 2.271 1 91.5 60 LEU B CA 1
ATOM 1643 C C . LEU B 1 60 ? -14.883 7.309 2.064 1 91.5 60 LEU B C 1
ATOM 1645 O O . LEU B 1 60 ? -14.664 6.422 2.896 1 91.5 60 LEU B O 1
ATOM 1649 N N . ARG B 1 61 ? -15.633 7.094 0.985 1 84.06 61 ARG B N 1
ATOM 1650 C CA . ARG B 1 61 ? -16.125 5.766 0.628 1 84.06 61 ARG B CA 1
ATOM 1651 C C . ARG B 1 61 ? -15 4.879 0.115 1 84.06 61 ARG B C 1
ATOM 1653 O O . ARG B 1 61 ? -14.852 3.736 0.551 1 84.06 61 ARG B O 1
ATOM 1660 N N . ASP B 1 62 ? -14.242 5.465 -0.847 1 80.5 62 ASP B N 1
ATOM 1661 C CA . ASP B 1 62 ? -13.039 4.816 -1.363 1 80.5 62 ASP B CA 1
ATOM 1662 C C . ASP B 1 62 ? -11.781 5.539 -0.89 1 80.5 62 ASP B C 1
ATOM 1664 O O . ASP B 1 62 ? -11.531 6.68 -1.282 1 80.5 62 ASP B O 1
ATOM 1668 N N . LYS B 1 63 ? -11.008 4.859 0.041 1 84.69 63 LYS B N 1
ATOM 1669 C CA . LYS B 1 63 ? -9.852 5.488 0.667 1 84.69 63 LYS B CA 1
ATOM 1670 C C . LYS B 1 63 ? -8.555 5.004 0.029 1 84.69 63 LYS B C 1
ATOM 1672 O O . LYS B 1 63 ? -7.461 5.375 0.469 1 84.69 63 LYS B O 1
ATOM 1677 N N . SER B 1 64 ? -8.617 4.262 -0.987 1 79.38 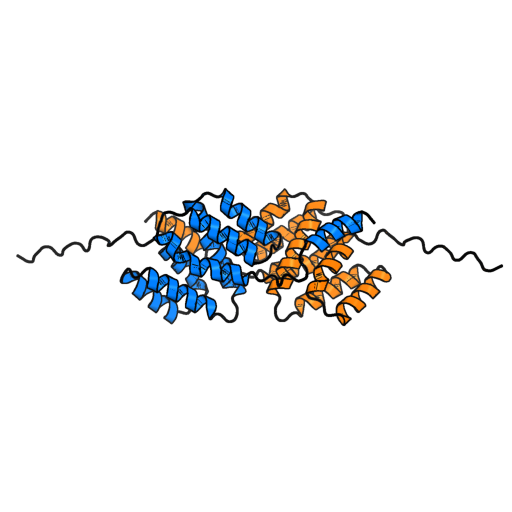64 SER B N 1
ATOM 1678 C CA . SER B 1 64 ? -7.434 3.574 -1.5 1 79.38 64 SER B CA 1
ATOM 1679 C C . SER B 1 64 ? -6.359 4.566 -1.937 1 79.38 64 SER B C 1
ATOM 1681 O O . SER B 1 64 ? -5.211 4.48 -1.496 1 79.38 64 SER B O 1
ATOM 1683 N N . ARG B 1 65 ? -6.758 5.574 -2.619 1 80.69 65 ARG B N 1
ATOM 1684 C CA . ARG B 1 65 ? -5.797 6.551 -3.125 1 80.69 65 ARG B CA 1
ATOM 1685 C C . ARG B 1 65 ? -5.418 7.559 -2.045 1 80.69 65 ARG B C 1
ATOM 1687 O O . ARG B 1 65 ? -4.246 7.922 -1.912 1 80.69 65 ARG B O 1
ATOM 1694 N N . ALA B 1 66 ? -6.469 7.977 -1.375 1 88.62 66 ALA B N 1
ATOM 1695 C CA . ALA B 1 66 ? -6.242 8.953 -0.313 1 88.62 66 ALA B CA 1
ATOM 1696 C C . ALA B 1 66 ? -5.312 8.391 0.757 1 88.62 66 ALA B C 1
ATOM 1698 O O . ALA B 1 66 ? -4.426 9.094 1.25 1 88.62 66 ALA B O 1
ATOM 1699 N N . SER B 1 67 ? -5.488 7.086 1.087 1 90.75 67 SER B N 1
ATOM 1700 C CA . SER B 1 67 ? -4.664 6.465 2.121 1 90.75 67 SER B CA 1
ATOM 1701 C C . SER B 1 67 ? -3.191 6.457 1.725 1 90.75 67 SER B C 1
ATOM 1703 O O . SER B 1 67 ? -2.322 6.766 2.541 1 90.75 67 SER B O 1
ATOM 1705 N N . LEU B 1 68 ? -2.91 6.18 0.479 1 88.44 68 LEU B N 1
ATOM 1706 C CA . LEU B 1 68 ? -1.528 6.129 0.013 1 88.44 68 LEU B CA 1
ATOM 1707 C C . LEU B 1 68 ? -0.886 7.512 0.068 1 88.44 68 LEU B C 1
ATOM 1709 O O . LEU B 1 68 ? 0.267 7.648 0.482 1 88.44 68 LEU B O 1
ATOM 1713 N N . ARG B 1 69 ? -1.622 8.477 -0.29 1 90.19 69 ARG B N 1
ATOM 1714 C CA . ARG B 1 69 ? -1.104 9.836 -0.292 1 90.19 69 ARG B CA 1
ATOM 1715 C C . ARG B 1 69 ? -0.837 10.328 1.129 1 90.19 69 ARG B C 1
ATOM 1717 O O . ARG B 1 69 ? 0.209 10.914 1.401 1 90.19 69 ARG B O 1
ATOM 1724 N N . VAL B 1 70 ? -1.81 10.102 1.964 1 94.12 70 VAL B N 1
ATOM 1725 C CA . VAL B 1 70 ? -1.634 10.5 3.355 1 94.12 70 VAL B CA 1
ATOM 1726 C C . VAL B 1 70 ? -0.433 9.773 3.955 1 94.12 70 VAL B C 1
ATOM 1728 O O . VAL B 1 70 ? 0.413 10.391 4.605 1 94.12 70 VAL B O 1
ATOM 1731 N N . GLN B 1 71 ? -0.357 8.484 3.688 1 94.06 71 GLN B N 1
ATOM 1732 C CA . GLN B 1 71 ? 0.769 7.719 4.215 1 94.06 71 GLN B CA 1
ATOM 1733 C C . GLN B 1 71 ? 2.096 8.266 3.697 1 94.06 71 GLN B C 1
ATOM 1735 O O . GLN B 1 71 ? 3.047 8.43 4.465 1 94.06 71 GLN B O 1
ATOM 1740 N N . SER B 1 72 ? 2.182 8.531 2.449 1 92.81 72 SER B N 1
ATOM 1741 C CA . SER B 1 72 ? 3.404 9.062 1.855 1 92.81 72 SER B CA 1
ATOM 1742 C C . SER B 1 72 ? 3.787 10.398 2.482 1 92.81 72 SER B C 1
ATOM 1744 O O . SER B 1 72 ? 4.957 10.625 2.801 1 92.81 72 SER B O 1
ATOM 1746 N N . THR B 1 73 ? 2.811 11.234 2.67 1 94.94 73 THR B N 1
ATOM 1747 C CA . THR B 1 73 ? 3.074 12.547 3.252 1 94.94 73 THR B CA 1
ATOM 1748 C C . THR B 1 73 ? 3.527 12.414 4.703 1 94.94 73 THR B C 1
ATOM 1750 O O . THR B 1 73 ? 4.453 13.102 5.137 1 94.94 73 THR B O 1
ATOM 1753 N N . CYS B 1 74 ? 2.898 11.492 5.449 1 96.44 74 CYS B N 1
ATOM 1754 C CA . CYS B 1 74 ? 3.289 11.242 6.832 1 96.44 74 CYS B CA 1
ATOM 1755 C C . CYS B 1 74 ? 4.73 10.758 6.914 1 96.44 74 CYS B C 1
ATOM 1757 O O . CYS B 1 74 ? 5.504 11.234 7.746 1 96.44 74 CYS B O 1
ATOM 1759 N N . ARG B 1 75 ? 5.047 9.914 6.027 1 95.81 75 ARG B N 1
ATOM 1760 C CA . ARG B 1 75 ? 6.406 9.391 6.023 1 95.81 75 ARG B CA 1
ATOM 1761 C C . ARG B 1 75 ? 7.418 10.484 5.707 1 95.81 75 ARG B C 1
ATOM 1763 O O . ARG B 1 75 ? 8.477 10.555 6.332 1 95.81 75 ARG B O 1
ATOM 1770 N N . ALA B 1 76 ? 7.117 11.305 4.723 1 93.94 76 ALA B N 1
ATOM 1771 C CA . ALA B 1 76 ? 8.023 12.391 4.359 1 93.94 76 ALA B CA 1
ATOM 1772 C C . ALA B 1 76 ? 8.25 13.328 5.539 1 93.94 76 ALA B C 1
ATOM 1774 O O . ALA B 1 76 ? 9.391 13.695 5.84 1 93.94 76 ALA B O 1
ATOM 1775 N N . ILE B 1 77 ? 7.191 13.664 6.195 1 94.06 77 ILE B N 1
ATOM 1776 C CA . ILE B 1 77 ? 7.273 14.586 7.324 1 94.06 77 ILE B CA 1
ATOM 1777 C C . ILE B 1 77 ? 8.055 13.938 8.461 1 94.06 77 ILE B C 1
ATOM 1779 O O . ILE B 1 77 ? 8.945 14.562 9.047 1 94.06 77 ILE B O 1
ATOM 1783 N N . LEU B 1 78 ? 7.781 12.648 8.734 1 95.88 78 LEU B N 1
ATOM 1784 C CA . LEU B 1 78 ? 8.453 11.938 9.812 1 95.88 78 LEU B CA 1
ATOM 1785 C C . LEU B 1 78 ? 9.938 11.75 9.5 1 95.88 78 LEU B C 1
ATOM 1787 O O . LEU B 1 78 ? 10.781 11.844 10.398 1 95.88 78 LEU B O 1
ATOM 1791 N N . SER B 1 79 ? 10.18 11.516 8.227 1 94.69 79 SER B N 1
ATOM 1792 C CA . SER B 1 79 ? 11.578 11.336 7.844 1 94.69 79 SER B CA 1
ATOM 1793 C C . SER B 1 79 ? 12.391 12.594 8.133 1 94.69 79 SER B C 1
ATOM 1795 O O . SER B 1 79 ? 13.555 12.5 8.523 1 94.69 79 SER B O 1
ATOM 1797 N N . ASP B 1 80 ? 11.805 13.727 7.984 1 91.19 80 ASP B N 1
ATOM 1798 C CA . ASP B 1 80 ? 12.469 14.992 8.258 1 91.19 80 ASP B CA 1
ATOM 1799 C C . ASP B 1 80 ? 12.734 15.164 9.75 1 91.19 80 ASP B C 1
ATOM 1801 O O . ASP B 1 80 ? 13.695 15.828 10.148 1 91.19 80 ASP B O 1
ATOM 1805 N N . GLU B 1 81 ? 11.898 14.492 10.547 1 91.31 81 GLU B N 1
ATOM 1806 C CA . GLU B 1 81 ? 11.938 14.711 11.992 1 91.31 81 GLU B CA 1
ATOM 1807 C C . GLU B 1 81 ? 12.797 13.656 12.688 1 91.31 81 GLU B C 1
ATOM 1809 O O . GLU B 1 81 ? 13.531 13.969 13.625 1 91.31 81 GLU B O 1
ATOM 1814 N N . VAL B 1 82 ? 12.703 12.43 12.242 1 94.31 82 VAL B N 1
ATOM 1815 C CA . VAL B 1 82 ? 13.297 11.359 13.039 1 94.31 82 VAL B CA 1
ATOM 1816 C C . VAL B 1 82 ? 14.289 10.578 12.188 1 94.31 82 VAL B C 1
ATOM 1818 O O . VAL B 1 82 ? 14.93 9.633 12.672 1 94.31 82 VAL B O 1
ATOM 1821 N N . GLY B 1 83 ? 14.508 10.891 10.922 1 91.62 83 GLY B N 1
ATOM 1822 C CA . GLY B 1 83 ? 15.43 10.203 10.031 1 91.62 83 GLY B CA 1
ATOM 1823 C C . GLY B 1 83 ? 14.758 9.188 9.133 1 91.62 83 GLY B C 1
ATOM 1824 O O . GLY B 1 83 ? 13.609 8.797 9.383 1 91.62 83 GLY B O 1
ATOM 1825 N N . GLN B 1 84 ? 15.461 8.766 8.164 1 91.44 84 GLN B N 1
ATOM 1826 C CA . GLN B 1 84 ? 14.93 7.898 7.117 1 91.44 84 GLN B CA 1
ATOM 1827 C C . GLN B 1 84 ? 14.812 6.457 7.602 1 91.44 84 GLN B C 1
ATOM 1829 O O . GLN B 1 84 ? 13.93 5.719 7.152 1 91.44 84 GLN B O 1
ATOM 1834 N N . GLY B 1 85 ? 15.641 6.051 8.555 1 90.19 85 GLY B N 1
ATOM 1835 C CA . GLY B 1 85 ? 15.695 4.668 9.008 1 90.19 85 GLY B CA 1
ATOM 1836 C C . GLY B 1 85 ? 14.375 4.16 9.539 1 90.19 85 GLY B C 1
ATOM 1837 O O . GLY B 1 85 ? 13.867 3.133 9.078 1 90.19 85 GLY B O 1
ATOM 1838 N N . GLY B 1 86 ? 13.766 4.902 10.531 1 89.06 86 GLY B N 1
ATOM 1839 C CA . GLY B 1 86 ? 12.492 4.492 11.094 1 89.06 86 GLY B CA 1
ATOM 1840 C C . GLY B 1 86 ? 11.375 4.414 10.07 1 89.06 86 GLY B C 1
ATOM 1841 O O . GLY B 1 86 ? 10.539 3.508 10.117 1 89.06 86 GLY B O 1
ATOM 1842 N N . VAL B 1 87 ? 11.391 5.273 9.07 1 93.69 87 VAL B N 1
ATOM 1843 C CA . VAL B 1 87 ? 10.359 5.348 8.039 1 93.69 87 VAL B CA 1
ATOM 1844 C C . VAL B 1 87 ? 10.539 4.203 7.047 1 93.69 87 VAL B C 1
ATOM 1846 O O . VAL B 1 87 ? 9.562 3.6 6.598 1 93.69 87 VAL B O 1
ATOM 1849 N N . GLU B 1 88 ? 11.789 3.889 6.766 1 93.62 88 GLU B N 1
ATOM 1850 C CA . GLU B 1 88 ? 12.07 2.766 5.875 1 93.62 88 GLU B CA 1
ATOM 1851 C C . GLU B 1 88 ? 11.586 1.449 6.477 1 93.62 88 GLU B C 1
ATOM 1853 O O . GLU B 1 88 ? 11.102 0.573 5.762 1 93.62 88 GLU B O 1
ATOM 1858 N N . GLU B 1 89 ? 11.773 1.289 7.734 1 94.38 89 GLU B N 1
ATOM 1859 C CA . GLU B 1 89 ? 11.258 0.095 8.398 1 94.38 89 GLU B CA 1
ATOM 1860 C C . GLU B 1 89 ? 9.742 0.009 8.281 1 94.38 89 GLU B C 1
ATOM 1862 O O . GLU B 1 89 ? 9.195 -1.064 8.016 1 94.38 89 GLU B O 1
ATOM 1867 N N . LEU B 1 90 ? 9.094 1.11 8.422 1 94.56 90 LEU B N 1
ATOM 1868 C CA . LEU B 1 90 ? 7.645 1.17 8.289 1 94.56 90 LEU B CA 1
ATOM 1869 C C . LEU B 1 90 ? 7.211 0.759 6.883 1 94.56 90 LEU B C 1
ATOM 1871 O O . LEU B 1 90 ? 6.254 0 6.723 1 94.56 90 LEU B O 1
ATOM 1875 N N . VAL B 1 91 ? 7.914 1.229 5.867 1 93.06 91 VAL B N 1
ATOM 1876 C CA . VAL B 1 91 ? 7.633 0.886 4.477 1 93.06 91 VAL B CA 1
ATOM 1877 C C . VAL B 1 91 ? 7.816 -0.616 4.27 1 93.06 91 VAL B C 1
ATOM 1879 O O . VAL B 1 91 ? 6.969 -1.272 3.658 1 93.06 91 VAL B O 1
ATOM 1882 N N . SER B 1 92 ? 8.867 -1.135 4.816 1 91.06 92 SER B N 1
ATOM 1883 C CA . SER B 1 92 ? 9.164 -2.557 4.691 1 91.06 92 SER B CA 1
ATOM 1884 C C . SER B 1 92 ? 8.102 -3.408 5.379 1 91.06 92 SER B C 1
ATOM 1886 O O . SER B 1 92 ? 7.691 -4.441 4.848 1 91.06 92 SER B O 1
ATOM 1888 N N . MET B 1 93 ? 7.715 -2.988 6.527 1 91.44 93 MET B N 1
ATOM 1889 C CA . MET B 1 93 ? 6.688 -3.709 7.277 1 91.44 93 MET B CA 1
ATOM 1890 C C . MET B 1 93 ? 5.387 -3.783 6.484 1 91.44 93 MET B C 1
ATOM 1892 O O . MET B 1 93 ? 4.758 -4.84 6.41 1 91.44 93 MET B O 1
ATOM 1896 N N . LYS B 1 94 ? 5.031 -2.736 5.867 1 90.56 94 LYS B N 1
ATOM 1897 C CA . LYS B 1 94 ? 3.811 -2.719 5.066 1 90.56 94 LYS B CA 1
ATOM 1898 C C . LYS B 1 94 ? 3.936 -3.629 3.85 1 90.56 94 LYS B C 1
ATOM 1900 O O . LYS B 1 94 ? 3.002 -4.359 3.514 1 90.56 94 LYS B O 1
ATOM 1905 N N . ALA B 1 95 ? 5.098 -3.529 3.201 1 87.94 95 ALA B N 1
ATOM 1906 C CA . ALA B 1 95 ? 5.336 -4.348 2.016 1 87.94 95 ALA B CA 1
ATOM 1907 C C . ALA B 1 95 ? 5.25 -5.836 2.348 1 87.94 95 ALA B C 1
ATOM 1909 O O . ALA B 1 95 ? 4.863 -6.645 1.502 1 87.94 95 ALA B O 1
ATOM 1910 N N . LYS B 1 96 ? 5.598 -6.16 3.559 1 86.19 96 LYS B N 1
ATOM 1911 C CA . LYS B 1 96 ? 5.547 -7.547 4.012 1 86.19 96 LYS B CA 1
ATOM 1912 C C . LYS B 1 96 ? 4.164 -7.891 4.562 1 86.19 96 LYS B C 1
ATOM 1914 O O . LYS B 1 96 ? 3.957 -8.984 5.09 1 86.19 96 LYS B O 1
ATOM 1919 N N . VAL B 1 97 ? 3.277 -6.945 4.543 1 87.62 97 VAL B N 1
ATOM 1920 C CA . VAL B 1 97 ? 1.875 -7.105 4.914 1 87.62 97 VAL B CA 1
ATOM 1921 C C . VAL B 1 97 ? 1.772 -7.492 6.387 1 87.62 97 VAL B C 1
ATOM 1923 O O . VAL B 1 97 ? 1.044 -8.422 6.742 1 87.62 97 VAL B O 1
ATOM 1926 N N . VAL B 1 98 ? 2.594 -6.855 7.242 1 87.88 98 VAL B N 1
ATOM 1927 C CA . VAL B 1 98 ? 2.482 -7.043 8.688 1 87.88 98 VAL B CA 1
ATOM 1928 C C . VAL B 1 98 ? 1.107 -6.578 9.164 1 87.88 98 VAL B C 1
ATOM 1930 O O . VAL B 1 98 ? 0.518 -5.664 8.578 1 87.88 98 VAL B O 1
ATOM 1933 N N . PRO B 1 99 ? 0.538 -7.211 10.203 1 86.81 99 PRO B N 1
ATOM 1934 C CA . PRO B 1 99 ? -0.778 -6.812 10.711 1 86.81 99 PRO B CA 1
ATOM 1935 C C . PRO B 1 99 ? -0.853 -5.324 11.047 1 86.81 99 PRO B C 1
ATOM 1937 O O . PRO B 1 99 ? 0.116 -4.754 11.555 1 86.81 99 PRO B O 1
ATOM 1940 N N . THR B 1 100 ? -2.016 -4.734 10.82 1 90.06 100 THR B N 1
ATOM 1941 C CA . THR B 1 100 ? -2.256 -3.301 10.938 1 90.06 100 THR B CA 1
ATOM 1942 C C . THR B 1 100 ? -1.885 -2.809 12.336 1 90.06 100 THR B C 1
ATOM 1944 O O . THR B 1 100 ? -1.238 -1.769 12.484 1 90.06 100 THR B O 1
ATOM 1947 N N . PRO B 1 101 ? -2.246 -3.578 13.445 1 92 101 PRO B N 1
ATOM 1948 C CA . PRO B 1 101 ? -1.894 -3.074 14.773 1 92 101 PRO B CA 1
ATOM 1949 C C . PRO B 1 101 ? -0.387 -2.906 14.961 1 92 101 PRO B C 1
ATOM 1951 O O . PRO B 1 101 ? 0.054 -1.978 15.641 1 92 101 PRO B O 1
ATOM 1954 N N . GLU B 1 102 ? 0.387 -3.787 14.305 1 93 102 GLU B N 1
ATOM 1955 C CA . GLU B 1 102 ? 1.84 -3.686 14.398 1 93 102 GLU B CA 1
ATOM 1956 C C . GLU B 1 102 ? 2.359 -2.477 13.617 1 93 102 GLU B C 1
ATOM 1958 O O . GLU B 1 102 ? 3.293 -1.805 14.062 1 93 102 GLU B O 1
ATOM 1963 N N . LEU B 1 103 ? 1.776 -2.186 12.461 1 93.38 103 LEU B N 1
ATOM 1964 C CA . LEU B 1 103 ? 2.137 -1.001 11.688 1 93.38 103 LEU B CA 1
ATOM 1965 C C . LEU B 1 103 ? 1.848 0.272 12.477 1 93.38 103 LEU B C 1
ATOM 1967 O O . LEU B 1 103 ? 2.688 1.173 12.539 1 93.38 103 LEU B O 1
ATOM 1971 N N . VAL B 1 104 ? 0.673 0.28 13.141 1 95.69 104 VAL B N 1
ATOM 1972 C CA . VAL B 1 104 ? 0.253 1.449 13.906 1 95.69 104 VAL B CA 1
ATOM 1973 C C . VAL B 1 104 ? 1.166 1.629 15.117 1 95.69 104 VAL B C 1
ATOM 1975 O O . VAL B 1 104 ? 1.53 2.754 15.461 1 95.69 104 VAL B O 1
ATOM 1978 N N . ALA B 1 105 ? 1.554 0.514 15.734 1 96.81 105 ALA B N 1
ATOM 1979 C CA . ALA B 1 105 ? 2.479 0.591 16.859 1 96.81 105 ALA B CA 1
ATOM 1980 C C . ALA B 1 105 ? 3.812 1.195 16.438 1 96.81 105 ALA B C 1
ATOM 1982 O O . ALA B 1 105 ? 4.375 2.037 17.141 1 96.81 105 ALA B O 1
ATOM 1983 N N . LYS B 1 106 ? 4.336 0.758 15.289 1 96.62 106 LYS B N 1
ATOM 1984 C CA . LYS B 1 106 ? 5.578 1.322 14.773 1 96.62 106 LYS B CA 1
ATOM 1985 C C . LYS B 1 106 ? 5.426 2.812 14.484 1 96.62 106 LYS B C 1
ATOM 1987 O O . LYS B 1 106 ? 6.297 3.611 14.828 1 96.62 106 LYS B O 1
ATOM 1992 N N . LEU B 1 107 ? 4.332 3.18 13.828 1 97.44 107 LEU B N 1
ATOM 1993 C CA . LEU B 1 107 ? 4.043 4.578 13.531 1 97.44 107 LEU B CA 1
ATOM 1994 C C . LEU B 1 107 ? 4.02 5.414 14.805 1 97.44 107 LEU B C 1
ATOM 1996 O O . LEU B 1 107 ? 4.652 6.473 14.867 1 97.44 107 LEU B O 1
ATOM 2000 N N . ASN B 1 108 ? 3.297 4.938 15.836 1 97.94 108 ASN B N 1
ATOM 2001 C CA . ASN B 1 108 ? 3.223 5.637 17.109 1 97.94 108 ASN B CA 1
ATOM 2002 C C . ASN B 1 108 ? 4.598 5.777 17.75 1 97.94 108 ASN B C 1
ATOM 2004 O O . ASN B 1 108 ? 4.91 6.812 18.344 1 97.94 108 ASN B O 1
ATOM 2008 N N . SER B 1 109 ? 5.391 4.719 17.641 1 97.75 109 SER B N 1
ATOM 2009 C CA . SER B 1 109 ? 6.746 4.793 18.188 1 97.75 109 SER B CA 1
ATOM 2010 C C . SER B 1 109 ? 7.555 5.891 17.5 1 97.75 109 SER B C 1
ATOM 2012 O O . SER B 1 109 ? 8.336 6.59 18.156 1 97.75 109 SER B O 1
ATOM 2014 N N . LEU B 1 110 ? 7.426 6.066 16.203 1 97.56 110 LEU B N 1
ATOM 2015 C CA . LEU B 1 110 ? 8.117 7.125 15.484 1 97.56 110 LEU B CA 1
ATOM 2016 C C . LEU B 1 110 ? 7.641 8.5 15.938 1 97.56 110 LEU B C 1
ATOM 2018 O O . LEU B 1 110 ? 8.453 9.391 16.203 1 97.56 110 LEU B O 1
ATOM 2022 N N . PHE B 1 111 ? 6.285 8.641 16.078 1 97.56 111 PHE B N 1
ATOM 2023 C CA . PHE B 1 111 ? 5.746 9.914 16.531 1 97.56 111 PHE B CA 1
ATOM 2024 C C . PHE B 1 111 ? 6.203 10.219 17.953 1 97.56 111 PHE B C 1
ATOM 2026 O O . PHE B 1 111 ? 6.336 11.383 18.344 1 97.56 111 PHE B O 1
ATOM 2033 N N . GLY B 1 112 ? 6.414 9.156 18.781 1 97.38 112 GLY B N 1
ATOM 2034 C CA . GLY B 1 112 ? 6.906 9.328 20.141 1 97.38 112 GLY B CA 1
ATOM 2035 C C . GLY B 1 112 ? 8.266 10.008 20.203 1 97.38 112 GLY B C 1
ATOM 2036 O O . GLY B 1 112 ? 8.633 10.578 21.234 1 97.38 112 GLY B O 1
ATOM 2037 N N . LYS B 1 113 ? 9.016 10.023 19.125 1 96.31 113 LYS B N 1
ATOM 2038 C CA . LYS B 1 113 ? 10.352 10.602 19.078 1 96.31 113 LYS B CA 1
ATOM 2039 C C . LYS B 1 113 ? 10.305 12.031 18.547 1 96.31 113 LYS B C 1
ATOM 2041 O O . LYS B 1 113 ? 11.328 12.719 18.516 1 96.31 113 LYS B O 1
ATOM 2046 N N . VAL B 1 114 ? 9.164 12.461 18 1 95.5 114 VAL B N 1
ATOM 2047 C CA . VAL B 1 114 ? 9 13.781 17.406 1 95.5 114 VAL B CA 1
ATOM 2048 C C . VAL B 1 114 ? 8.852 14.828 18.516 1 95.5 114 VAL B C 1
ATOM 2050 O O . VAL B 1 114 ? 8.062 14.648 19.453 1 95.5 114 VAL B O 1
ATOM 2053 N N . ARG B 1 115 ? 9.547 15.969 18.438 1 92.81 115 ARG B N 1
ATOM 2054 C CA . ARG B 1 115 ? 9.469 17.047 19.422 1 92.81 115 ARG B CA 1
ATOM 2055 C C . ARG B 1 115 ? 8.617 18.188 18.922 1 92.81 115 ARG B C 1
ATOM 2057 O O . ARG B 1 115 ? 8.023 18.922 19.703 1 92.81 115 ARG B O 1
ATOM 2064 N N . ASN B 1 116 ? 8.492 18.281 17.609 1 91.19 116 ASN B N 1
ATOM 2065 C CA . ASN B 1 116 ? 7.719 19.344 16.984 1 91.19 116 ASN B CA 1
ATOM 2066 C C . ASN B 1 116 ? 6.219 19.109 17.125 1 91.19 116 ASN B C 1
ATOM 2068 O O . ASN B 1 116 ? 5.688 18.156 16.547 1 91.19 116 ASN B O 1
ATOM 2072 N N . SER B 1 117 ? 5.582 19.938 17.844 1 90.25 117 SER B N 1
ATOM 2073 C CA . SER B 1 117 ? 4.16 19.766 18.125 1 90.25 117 SER B CA 1
ATOM 2074 C C . SER B 1 117 ? 3.328 19.828 16.844 1 90.25 117 SER B C 1
ATOM 2076 O O . SER B 1 117 ? 2.275 19.203 16.75 1 90.25 117 SER B O 1
ATOM 2078 N N . ASP B 1 118 ? 3.787 20.578 15.836 1 85.56 118 ASP B N 1
ATOM 2079 C CA . ASP B 1 118 ? 3.064 20.656 14.57 1 85.56 118 ASP B CA 1
ATOM 2080 C C . ASP B 1 118 ? 3.051 19.312 13.867 1 85.56 118 ASP B C 1
ATOM 2082 O O . ASP B 1 118 ? 2.07 18.953 13.211 1 85.56 118 ASP B O 1
ATOM 2086 N N . VAL B 1 119 ? 4.113 18.672 14.047 1 93.56 119 VAL B N 1
ATOM 2087 C CA . VAL B 1 119 ? 4.227 17.359 13.422 1 93.56 119 VAL B CA 1
ATOM 2088 C C . VAL B 1 119 ? 3.418 16.328 14.219 1 93.56 119 VAL B C 1
ATOM 2090 O O . VAL B 1 119 ? 2.713 15.5 13.641 1 93.56 119 VAL B O 1
ATOM 2093 N N . THR B 1 120 ? 3.439 16.422 15.539 1 95.44 120 THR B N 1
ATOM 2094 C CA . THR B 1 120 ? 2.686 15.469 16.359 1 95.44 120 THR B CA 1
ATOM 2095 C C . THR B 1 120 ? 1.186 15.625 16.125 1 95.44 120 THR B C 1
ATOM 2097 O O . THR B 1 120 ? 0.427 14.664 16.25 1 95.44 120 THR B O 1
ATOM 2100 N N . ALA B 1 121 ? 0.807 16.797 15.688 1 94.56 121 ALA B N 1
ATOM 2101 C CA . ALA B 1 121 ? -0.612 17.109 15.516 1 94.56 121 ALA B CA 1
ATOM 2102 C C . ALA B 1 121 ? -1.217 16.281 14.383 1 94.56 121 ALA B C 1
ATOM 2104 O O . ALA B 1 121 ? -2.422 16.016 14.375 1 94.56 121 ALA B O 1
ATOM 2105 N N . ILE B 1 122 ? -0.379 15.844 13.438 1 96.19 122 ILE B N 1
ATOM 2106 C CA . ILE B 1 122 ? -0.949 15.164 12.281 1 96.19 122 ILE B CA 1
ATOM 2107 C C . ILE B 1 122 ? -1.065 13.672 12.562 1 96.19 122 ILE B C 1
ATOM 2109 O O . ILE B 1 122 ? -1.566 12.914 11.734 1 96.19 122 ILE B O 1
ATOM 2113 N N . GLN B 1 123 ? -0.673 13.195 13.742 1 97.62 123 GLN B N 1
ATOM 2114 C CA . GLN B 1 123 ? -0.598 11.773 14.078 1 97.62 123 GLN B CA 1
ATOM 2115 C C . GLN B 1 123 ? -1.953 11.094 13.914 1 97.62 123 GLN B C 1
ATOM 2117 O O . GLN B 1 123 ? -2.039 10 13.352 1 97.62 123 GLN B O 1
ATOM 2122 N N . PRO B 1 124 ? -3.072 11.664 14.297 1 97.44 124 PRO B N 1
ATOM 2123 C CA . PRO B 1 124 ? -4.355 10.977 14.148 1 97.44 124 PRO B CA 1
ATOM 2124 C C . PRO B 1 124 ? -4.699 10.68 12.695 1 97.44 124 PRO B C 1
ATOM 2126 O O . PRO B 1 124 ? -5.246 9.617 12.391 1 97.44 124 PRO B O 1
ATOM 2129 N N . LEU B 1 125 ? -4.359 11.617 11.812 1 97.5 125 LEU B N 1
ATOM 2130 C CA . LEU B 1 125 ? -4.613 11.391 10.398 1 97.5 125 LEU B CA 1
ATOM 2131 C C . LEU B 1 125 ? -3.713 10.281 9.852 1 97.5 125 LEU B C 1
ATOM 2133 O O . LEU B 1 125 ? -4.164 9.43 9.086 1 97.5 125 LEU B O 1
ATOM 2137 N N . CYS B 1 126 ? -2.4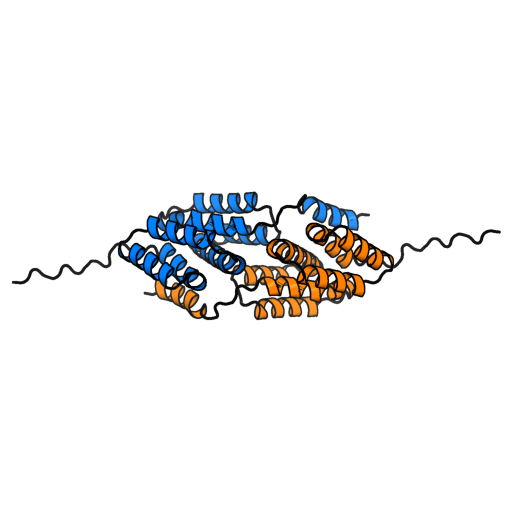65 10.273 10.273 1 97.75 126 CYS B N 1
ATOM 2138 C CA . CYS B 1 126 ? -1.53 9.242 9.836 1 97.75 126 CYS B CA 1
ATOM 2139 C C . CYS B 1 126 ? -1.959 7.867 10.328 1 97.75 126 CYS B C 1
ATOM 2141 O O . CYS B 1 126 ? -1.928 6.895 9.578 1 97.75 126 CYS B O 1
ATOM 2143 N N . VAL B 1 127 ? -2.385 7.781 11.555 1 97.38 127 VAL B N 1
ATOM 2144 C CA . VAL B 1 127 ? -2.861 6.531 12.133 1 97.38 127 VAL B CA 1
ATOM 2145 C C . VAL B 1 127 ? -4.078 6.035 11.359 1 97.38 127 VAL B C 1
ATOM 2147 O O . VAL B 1 127 ? -4.156 4.855 11 1 97.38 127 VAL B O 1
ATOM 2150 N N . ALA B 1 128 ? -4.965 6.879 11.016 1 95.75 128 ALA B N 1
ATOM 2151 C CA . ALA B 1 128 ? -6.16 6.504 10.266 1 95.75 128 ALA B CA 1
ATOM 2152 C C . ALA B 1 128 ? -5.797 5.906 8.914 1 95.75 128 ALA B C 1
ATOM 2154 O O . ALA B 1 128 ? -6.387 4.91 8.492 1 95.75 128 ALA B O 1
ATOM 2155 N N . ALA B 1 129 ? -4.883 6.516 8.258 1 94.38 129 ALA B N 1
ATOM 2156 C CA . ALA B 1 129 ? -4.488 6.051 6.934 1 94.38 129 ALA B CA 1
ATOM 2157 C C . ALA B 1 129 ? -3.852 4.664 7.004 1 94.38 129 ALA B C 1
ATOM 2159 O O . ALA B 1 129 ? -4.09 3.818 6.141 1 94.38 129 ALA B O 1
ATOM 2160 N N . TYR B 1 130 ? -3.029 4.441 8 1 93.75 130 TYR B N 1
ATOM 2161 C CA . TYR B 1 130 ? -2.379 3.143 8.125 1 93.75 130 TYR B CA 1
ATOM 2162 C C . TYR B 1 130 ? -3.365 2.084 8.609 1 93.75 130 TYR B C 1
ATOM 2164 O O . TYR B 1 130 ? -3.199 0.896 8.32 1 93.75 130 TYR B O 1
ATOM 2172 N N . GLU B 1 131 ? -4.375 2.492 9.359 1 91.19 131 GLU B N 1
ATOM 2173 C CA . GLU B 1 131 ? -5.43 1.563 9.758 1 91.19 131 GLU B CA 1
ATOM 2174 C C . GLU B 1 131 ? -6.172 1.021 8.539 1 91.19 131 GLU B C 1
ATOM 2176 O O . GLU B 1 131 ? -6.68 -0.103 8.562 1 91.19 131 GLU B O 1
ATOM 2181 N N . ASP B 1 132 ? -6.207 1.817 7.547 1 82.94 132 ASP B N 1
ATOM 2182 C CA . ASP B 1 132 ? -6.922 1.402 6.344 1 82.94 132 ASP B CA 1
ATOM 2183 C C . ASP B 1 132 ? -6.055 0.507 5.465 1 82.94 132 ASP B C 1
ATOM 2185 O O . ASP B 1 132 ? -6.508 0.01 4.434 1 82.94 132 ASP B O 1
ATOM 2189 N N . SER B 1 133 ? -4.785 0.515 5.77 1 70.06 133 SER B N 1
ATOM 2190 C CA . SER B 1 133 ? -3.926 -0.438 5.074 1 70.06 133 SER B CA 1
ATOM 2191 C C . SER B 1 133 ? -4.277 -1.874 5.441 1 70.06 133 SER B C 1
ATOM 2193 O O . SER B 1 133 ? -3.611 -2.814 5.004 1 70.06 133 SER B O 1
ATOM 2195 N N . HIS B 1 134 ? -5.535 -2.002 6.207 1 55.47 134 HIS B N 1
ATOM 2196 C CA . HIS B 1 134 ? -5.945 -3.275 6.789 1 55.47 134 HIS B CA 1
ATOM 2197 C C . HIS B 1 134 ? -5.84 -4.406 5.77 1 55.47 134 HIS B C 1
ATOM 2199 O O . HIS B 1 134 ? -6.402 -4.316 4.676 1 55.47 134 HIS B O 1
ATOM 2205 N N . VAL B 1 135 ? -4.699 -4.887 5.617 1 46.81 135 VAL B N 1
ATOM 2206 C CA . VAL B 1 135 ? -4.73 -6.258 5.125 1 46.81 135 VAL B CA 1
ATOM 2207 C C . VAL B 1 135 ? -5.41 -7.16 6.152 1 46.81 135 VAL B C 1
ATOM 2209 O O . VAL B 1 135 ? -4.996 -7.211 7.312 1 46.81 135 VAL B O 1
ATOM 2212 N N . PRO B 1 136 ? -6.691 -7.09 6.277 1 40.56 136 PRO B N 1
ATOM 2213 C CA . PRO B 1 136 ? -7.137 -8.117 7.219 1 40.56 136 PRO B CA 1
ATOM 2214 C C . PRO B 1 136 ? -6.141 -9.273 7.348 1 40.56 136 PRO B C 1
ATOM 2216 O O . PRO B 1 136 ? -5.516 -9.664 6.359 1 40.56 136 PRO B O 1
ATOM 2219 N N . THR B 1 137 ? -5.27 -9.031 8.305 1 37.47 137 THR B N 1
ATOM 2220 C CA . THR B 1 137 ? -4.414 -10.188 8.547 1 37.47 137 THR B CA 1
ATOM 2221 C C . THR B 1 137 ? -5.199 -11.484 8.375 1 37.47 137 THR B C 1
ATOM 2223 O O . THR B 1 137 ? -6.301 -11.625 8.906 1 37.47 137 THR B O 1
ATOM 2226 N N . ALA B 1 138 ? -5.316 -11.859 7.332 1 35.97 138 ALA B N 1
ATOM 2227 C CA . ALA B 1 138 ? -5.43 -13.266 7.723 1 35.97 138 ALA B CA 1
ATOM 2228 C C . ALA B 1 138 ? -4.523 -13.578 8.914 1 35.97 138 ALA B C 1
ATOM 2230 O O . ALA B 1 138 ? -3.303 -13.438 8.82 1 35.97 138 ALA B O 1
ATOM 2231 N N . ASN B 1 139 ? -4.43 -13.328 10.148 1 32.59 139 ASN B N 1
ATOM 2232 C CA . ASN B 1 139 ? -3.689 -14.164 11.078 1 32.59 139 ASN B CA 1
ATOM 2233 C C . ASN B 1 139 ? -3.107 -15.398 10.391 1 32.59 139 ASN B C 1
ATOM 2235 O O . ASN B 1 139 ? -2.379 -16.172 11.016 1 32.59 139 ASN B O 1
ATOM 2239 N N . ASP B 1 140 ? -3.568 -16.344 9.562 1 33 140 ASP B N 1
ATOM 2240 C CA . ASP B 1 140 ? -2.801 -17.594 9.547 1 33 140 ASP B CA 1
ATOM 2241 C C . ASP B 1 140 ? -1.529 -17.438 8.711 1 33 140 ASP B C 1
ATOM 2243 O O . ASP B 1 140 ? -1.439 -17.969 7.605 1 33 140 ASP B O 1
ATOM 2247 N N . SER B 1 141 ? -1.25 -16.562 8.367 1 34.28 141 SER B N 1
ATOM 2248 C CA . SER B 1 141 ? 0.024 -16.266 7.719 1 34.28 141 SER B CA 1
ATOM 2249 C C . SER B 1 141 ? 1.126 -17.203 8.211 1 34.28 141 SER B C 1
ATOM 2251 O O . SER B 1 141 ? 2.203 -17.266 7.613 1 34.28 141 SER B O 1
ATOM 2253 N N . GLN B 1 142 ? 1.228 -17.047 9.539 1 36.22 142 GLN B N 1
ATOM 2254 C CA . GLN B 1 142 ? 2.164 -18.047 10.055 1 36.22 142 GLN B CA 1
ATOM 2255 C C . GLN B 1 142 ? 2.203 -19.281 9.148 1 36.22 142 GLN B C 1
ATOM 2257 O O . GLN B 1 142 ? 3.191 -20.016 9.141 1 36.22 142 GLN B O 1
ATOM 2262 N N . ARG B 1 143 ? 1.087 -19.531 8.664 1 34.53 143 ARG B N 1
ATOM 2263 C CA . ARG B 1 143 ? 0.983 -20.719 7.824 1 34.53 143 ARG B CA 1
ATOM 2264 C C . ARG B 1 143 ? 1.621 -20.484 6.461 1 34.53 143 ARG B C 1
ATOM 2266 O O . ARG B 1 143 ? 2.168 -21.406 5.855 1 34.53 143 ARG B O 1
ATOM 2273 N N . LEU B 1 144 ? 1.537 -19.25 5.957 1 37.66 144 LEU B N 1
ATOM 2274 C CA . LEU B 1 144 ? 2.121 -19.109 4.629 1 37.66 144 LEU B CA 1
ATOM 2275 C C . LEU B 1 144 ? 3.645 -19.047 4.707 1 37.66 144 LEU B C 1
ATOM 2277 O O . LEU B 1 144 ? 4.336 -19.641 3.875 1 37.66 144 LEU B O 1
ATOM 2281 N N . ARG B 1 145 ? 4.223 -18.297 5.551 1 38.72 145 ARG B N 1
ATOM 2282 C CA . ARG B 1 145 ? 5.668 -18.281 5.75 1 38.72 145 ARG B CA 1
ATOM 2283 C C . ARG B 1 145 ? 6.195 -19.672 6.062 1 38.72 145 ARG B C 1
ATOM 2285 O O . ARG B 1 145 ? 7.246 -20.078 5.559 1 38.72 145 ARG B O 1
ATOM 2292 N N . ARG B 1 146 ? 5.598 -20.234 7.137 1 39 146 ARG B N 1
ATOM 2293 C CA . ARG B 1 146 ? 6.008 -21.594 7.488 1 39 146 ARG B CA 1
ATOM 2294 C C . ARG B 1 146 ? 5.824 -22.547 6.309 1 39 146 ARG B C 1
ATOM 2296 O O . ARG B 1 146 ? 6.594 -23.5 6.141 1 39 146 ARG B O 1
ATOM 2303 N N . HIS B 1 147 ? 4.84 -22.219 5.645 1 35.94 147 HIS B N 1
ATOM 2304 C CA . HIS B 1 147 ? 4.496 -23.109 4.547 1 35.94 147 HIS B CA 1
ATOM 2305 C C . HIS B 1 147 ? 5.371 -22.844 3.324 1 35.94 147 HIS B C 1
ATOM 2307 O O . HIS B 1 147 ? 5.684 -23.766 2.57 1 35.94 147 HIS B O 1
ATOM 2313 N N . VAL B 1 148 ? 5.684 -21.672 3.078 1 40.47 148 VAL B N 1
ATOM 2314 C CA . VAL B 1 148 ? 6.691 -21.438 2.047 1 40.47 148 VAL B CA 1
ATOM 2315 C C . VAL B 1 148 ? 8.047 -21.953 2.523 1 40.47 148 VAL B C 1
ATOM 2317 O O . VAL B 1 148 ? 8.789 -22.578 1.758 1 40.47 148 VAL B O 1
ATOM 2320 N N . GLU B 1 149 ? 8.367 -21.547 3.607 1 39.41 149 GLU B N 1
ATOM 2321 C CA . GLU B 1 149 ? 9.562 -22.156 4.176 1 39.41 149 GLU B CA 1
ATOM 2322 C C . GLU B 1 149 ? 9.453 -23.688 4.176 1 39.41 149 GLU B C 1
ATOM 2324 O O . GLU B 1 149 ? 10.422 -24.375 3.857 1 39.41 149 GLU B O 1
ATOM 2329 N N . ASN B 1 150 ? 8.328 -24.109 4.684 1 37.28 150 ASN B N 1
ATOM 2330 C CA . ASN B 1 150 ? 8.156 -25.562 4.781 1 37.28 150 ASN B CA 1
ATOM 2331 C C . ASN B 1 150 ? 7.922 -26.188 3.412 1 37.28 150 ASN B C 1
ATOM 2333 O O . ASN B 1 150 ? 8.266 -27.344 3.191 1 37.28 150 ASN B O 1
ATOM 2337 N N . ALA B 1 151 ? 7.27 -25.656 2.557 1 37.25 151 ALA B N 1
ATOM 2338 C CA . ALA B 1 151 ? 7.125 -26.156 1.196 1 37.25 151 ALA B CA 1
ATOM 2339 C C . ALA B 1 151 ? 8.469 -26.188 0.474 1 37.25 151 ALA B C 1
ATOM 2341 O O . ALA B 1 151 ? 8.727 -27.078 -0.342 1 37.25 151 ALA B O 1
ATOM 2342 N N . ALA B 1 152 ? 9.367 -25.312 0.7 1 38.12 152 ALA B N 1
ATOM 2343 C CA . ALA B 1 152 ? 10.75 -25.453 0.264 1 38.12 152 ALA B CA 1
ATOM 2344 C C . ALA B 1 152 ? 11.438 -26.609 1 1 38.12 152 ALA B C 1
ATOM 2346 O O . ALA B 1 152 ? 12.375 -27.219 0.476 1 38.12 152 ALA B O 1
ATOM 2347 N N . ALA B 1 153 ? 11.023 -26.812 2.189 1 39 153 ALA B N 1
ATOM 2348 C CA . ALA B 1 153 ? 11.703 -27.891 2.895 1 39 153 ALA B CA 1
ATOM 2349 C C . ALA B 1 153 ? 11.086 -29.25 2.535 1 39 153 ALA B C 1
ATOM 2351 O O . ALA B 1 153 ? 11.719 -30.297 2.727 1 39 153 ALA B O 1
ATOM 2352 N N . ALA B 1 154 ? 9.859 -29.219 1.997 1 37.31 154 ALA B N 1
ATOM 2353 C CA . ALA B 1 154 ? 9.375 -30.562 1.706 1 37.31 154 ALA B CA 1
ATOM 2354 C C . ALA B 1 154 ? 9.531 -30.906 0.225 1 37.31 154 ALA B C 1
ATOM 2356 O O . ALA B 1 154 ? 9.492 -30.016 -0.625 1 37.31 154 ALA B O 1
#

InterPro domains:
  IPR032487 Polyprotein allergen, nematode [PF16469] (28-117)
  IPR038289 DVA-1 superfamily [G3DSA:1.10.533.30] (14-133)

Radius of gyration: 23.81 Å; Cα contacts (8 Å, |Δi|>4): 313; chains: 2; bounding box: 34×121×38 Å

Nearest PDB structures (foldseek):
  2xv9-assembly1_A  TM=7.585E-01  e=5.609E-03  Ascaris suum
  8vdz-assembly1_C  TM=2.395E-01  e=7.845E+00  synthetic construct
  4nwp-assembly1_B  TM=2.046E-01  e=7.109E+00  Pyrococcus horikoshii OT3
  2xv9-assembly1_A  TM=7.635E-01  e=7.053E-03  Ascaris suum
  8vdz-assembly1_C  TM=2.391E-01  e=9.355E+00  synthetic construct

Solvent-accessible surface area (backbone atoms only — not comparable to full-atom values): 17327 Å² total; per-residue (Å²): 129,80,74,74,76,73,68,74,59,82,62,80,76,72,44,62,53,50,55,51,51,53,61,64,41,57,81,72,45,52,72,68,56,49,51,55,38,50,54,31,48,76,72,64,34,61,68,58,31,38,51,47,53,33,52,54,55,71,64,44,90,76,45,70,37,53,27,51,50,47,42,33,50,45,41,54,54,45,25,75,66,72,37,58,66,66,43,49,50,53,52,50,41,54,55,67,61,53,49,36,72,58,54,46,49,52,52,50,54,56,53,70,69,52,81,54,65,56,56,55,57,45,45,67,43,41,48,52,28,49,55,67,61,42,38,74,59,55,99,57,58,66,54,52,50,46,38,50,53,41,54,70,68,95,126,85,71,76,77,73,70,76,60,83,63,78,78,74,44,61,53,51,54,52,51,53,61,63,40,54,78,73,44,51,72,68,57,48,52,54,37,49,54,31,48,77,72,64,33,60,68,58,30,37,52,48,53,34,51,56,56,71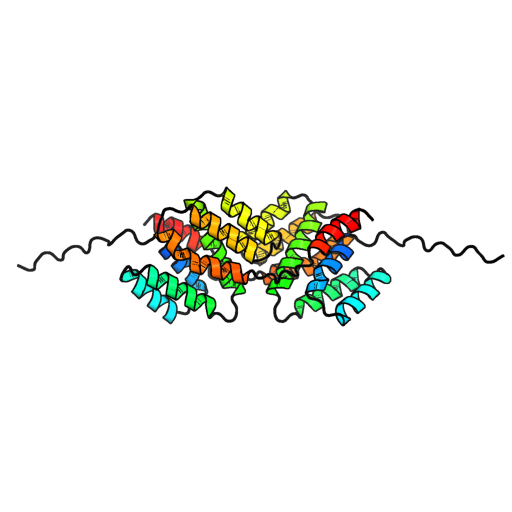,65,44,88,77,46,69,33,54,26,50,49,48,44,33,53,45,42,54,56,44,27,75,66,71,38,57,65,69,42,50,50,53,53,50,41,53,54,68,61,53,43,34,70,59,52,47,50,53,52,49,55,56,50,69,69,51,82,53,64,56,56,54,58,45,44,66,42,41,48,52,28,49,54,66,60,38,34,70,52,62,72,65,42,69,51,50,57,50,37,50,55,41,53,72,69,97

Foldseek 3Di:
DPPPPPPPPVPDPQLPLLVLLLVLQVVPDDPVLSVVLVVCSVVVNLLVNLVSSQVSLVPDPDNPVVLVSNLVSLLVLLCVFQNNVLSVVLVVCLVLVPALVVSLVSLVVSLVRGPDPSSVSNSSNNSSSSSVSHPPQPVHCVCVVCVVVVVVVD/DPPPPPPPPVPDDQLPLLVLLLVLQVVPDDPVLSVVLVVCSVVVNLLVNLVSSQVSLVPDPDNPVVLVSNLVSLLVLLCVFQNNVLSVVLVVCLVVVPALVVSLVSLVVSLVRGPDVSSVSNSSNNSSSSSVSHPVPPVVCVCVVCVVVVVVVD

Secondary structure (DSSP, 8-state):
-----------S---HHHHHHHHHHTTTS-HHHHHHHHHHHHTT-HHHHHHHHHHHHHT-S--HHHHHHHHHHHHHHHHHHH-HHHHHHHHHHHHTT--HHHHHHHHHHHHHT---HHHHTTHHHHHHHHHTT----SS-THHHHHHHHHHHH-/-----------S---HHHHHHHHHHTTTS-HHHHHHHHHHHHTT-HHHHHHHHHHHHHT-S--HHHHHHHHHHHHHHHHHHH-HHHHHHHHHHHHTT--HHHHHHHHHHHHTT---HHHHTTHHHHHHHHHTT-----STHHHHHHHHHHHHH-